Protein AF-A0A9E3DHM3-F1 (afdb_monomer_lite)

Radius of gyration: 28.27 Å; chains: 1; bounding box: 70×47×103 Å

pLDDT: mean 80.14, std 16.1, range [41.09, 96.56]

Foldseek 3Di:
DDDDDDDDPPPPPDPPPDDDPPPPDPPPPPVNVVVVVVVPPDPPPQPPVLQVPLVVLLVVLLVLQLLLLLLCCVPDQNLLSVVVSVVSSCVLVVLLLVLCVVVVVVVVSVCSVVVVVCCCVVPVVVVVQVVVQVVCVVVVHDGDDDDDDDPLCVLVVVLVVVVVVLVVVCVVVVDDDPVSVVVSVVSVVVSSVVSSPDDHDDDPPLVNDDPSSNVLNPDDPVSNVVSSVCSNVVSVVSSNVSSNSNVD

Sequence (248 aa):
MLRLRSRSARALFAQRKTRAPGVTSPALSPPLFAFALLAALEVSQVSPATALWTTPAILFSAMLIAWAAESAQFFIAQGFALAILAWLQTLPEFAVEAVLAWKQQVPLLLAGLTGALRLLTGLGWPMIYFTAAFFHRRQGRGPLRRIELEREQCVEVVGLLVPLIYIAVIWLKRSLTVFDAGVLVLIYVAYLIVLSKMPPQHEEGIEDLERIPKAIVSSGPAVRNFLIVALFLGGGALIYFTADPFLG

Structure (mmCIF, N/CA/C/O backbone):
data_AF-A0A9E3DHM3-F1
#
_entry.id   AF-A0A9E3DHM3-F1
#
loop_
_atom_site.group_PDB
_atom_site.id
_atom_site.type_symbol
_atom_site.label_atom_id
_atom_site.label_alt_id
_atom_site.label_comp_id
_atom_site.label_asym_id
_atom_site.label_entity_id
_atom_site.label_seq_id
_atom_site.pdbx_PDB_ins_code
_atom_site.Cartn_x
_atom_site.Cartn_y
_atom_site.Cartn_z
_atom_site.occupancy
_atom_site.B_iso_or_equiv
_atom_site.auth_seq_id
_atom_site.auth_comp_id
_atom_site.auth_asym_id
_atom_site.auth_atom_id
_atom_site.pdbx_PDB_model_num
ATOM 1 N N . MET A 1 1 ? 35.414 -17.029 83.328 1.00 41.09 1 MET A N 1
ATOM 2 C CA . MET A 1 1 ? 36.871 -16.842 83.497 1.00 41.09 1 MET A CA 1
ATOM 3 C C . MET A 1 1 ? 37.462 -16.355 82.184 1.00 41.09 1 MET A C 1
ATOM 5 O O . MET A 1 1 ? 37.296 -17.020 81.171 1.00 41.09 1 MET A O 1
ATOM 9 N N . LEU A 1 2 ? 38.076 -15.170 82.207 1.00 43.94 2 LEU A N 1
ATOM 10 C CA . LEU A 1 2 ? 38.805 -14.565 81.093 1.00 43.94 2 LEU A CA 1
ATOM 11 C C . LEU A 1 2 ? 40.012 -15.422 80.680 1.00 43.94 2 LEU A C 1
ATOM 13 O O . LEU A 1 2 ? 40.753 -15.873 81.551 1.00 43.94 2 LEU A O 1
ATOM 17 N N . ARG A 1 3 ? 40.322 -15.466 79.378 1.00 43.06 3 ARG A N 1
ATOM 18 C CA . ARG A 1 3 ? 41.710 -15.338 78.910 1.00 43.06 3 ARG A CA 1
ATOM 19 C C . ARG A 1 3 ? 41.772 -14.667 77.541 1.00 43.06 3 ARG A C 1
ATOM 21 O O . ARG A 1 3 ? 41.039 -14.989 76.615 1.00 43.06 3 ARG A O 1
ATOM 28 N N . LEU A 1 4 ? 42.637 -13.665 77.509 1.00 47.69 4 LEU A N 1
ATOM 29 C CA . LEU A 1 4 ? 42.880 -12.684 76.469 1.00 47.69 4 LEU A CA 1
ATOM 30 C C . LEU A 1 4 ? 43.816 -13.206 75.369 1.00 47.69 4 LEU A C 1
ATOM 32 O O . LEU A 1 4 ? 44.718 -13.997 75.623 1.00 47.69 4 LEU A O 1
ATOM 36 N N . ARG A 1 5 ? 43.694 -12.507 74.236 1.00 45.41 5 ARG A N 1
ATOM 37 C CA . ARG A 1 5 ? 44.770 -11.962 73.391 1.00 45.41 5 ARG A CA 1
ATOM 38 C C . ARG A 1 5 ? 45.409 -12.823 72.295 1.00 45.41 5 ARG A C 1
ATOM 40 O O . ARG A 1 5 ? 46.230 -13.701 72.513 1.00 45.41 5 ARG A O 1
ATOM 47 N N . SER A 1 6 ? 45.189 -12.272 71.101 1.00 53.09 6 SER A N 1
ATOM 48 C CA . SER A 1 6 ? 46.197 -11.914 70.103 1.00 53.09 6 SER A CA 1
ATOM 49 C C . SER A 1 6 ? 46.927 -13.056 69.421 1.00 53.09 6 SER A C 1
ATOM 51 O O . SER A 1 6 ? 47.950 -13.533 69.902 1.00 53.09 6 SER A O 1
ATOM 53 N N . ARG A 1 7 ? 46.518 -13.312 68.179 1.00 47.91 7 ARG A N 1
ATOM 54 C CA . ARG A 1 7 ? 47.453 -13.379 67.057 1.00 47.91 7 ARG A CA 1
ATOM 55 C C . ARG A 1 7 ? 46.707 -13.122 65.751 1.00 47.91 7 ARG A C 1
ATOM 57 O O . ARG A 1 7 ? 45.651 -13.681 65.497 1.00 47.91 7 ARG A O 1
ATOM 64 N N . SER A 1 8 ? 47.323 -12.270 64.939 1.00 47.59 8 SER A N 1
ATOM 65 C CA . SER A 1 8 ? 47.164 -12.229 63.485 1.00 47.59 8 SER A CA 1
ATOM 66 C C . SER A 1 8 ? 45.993 -11.444 62.891 1.00 47.59 8 SER A C 1
ATOM 68 O O . SER A 1 8 ? 45.359 -11.872 61.934 1.00 47.59 8 SER A O 1
ATOM 70 N N . ALA A 1 9 ? 45.898 -10.172 63.281 1.00 47.94 9 ALA A N 1
ATOM 71 C CA . ALA A 1 9 ? 45.378 -9.079 62.444 1.00 47.94 9 ALA A CA 1
ATOM 72 C C . ALA A 1 9 ? 46.249 -8.785 61.185 1.00 47.94 9 ALA A C 1
ATOM 74 O O . ALA A 1 9 ? 46.333 -7.651 60.729 1.00 47.94 9 ALA A O 1
ATOM 75 N N . ARG A 1 10 ? 46.938 -9.791 60.622 1.00 50.25 10 ARG A N 1
ATOM 76 C CA . ARG A 1 10 ? 47.839 -9.661 59.455 1.00 50.25 10 ARG A CA 1
ATOM 77 C C . ARG A 1 10 ? 47.451 -10.530 58.253 1.00 50.25 10 ARG A C 1
ATOM 79 O O . ARG A 1 10 ? 48.093 -10.428 57.219 1.00 50.25 10 ARG A O 1
ATOM 86 N N . ALA A 1 11 ? 46.384 -11.327 58.343 1.00 45.44 11 ALA A N 1
ATOM 87 C CA . ALA A 1 11 ? 45.893 -12.128 57.212 1.00 45.44 11 ALA A CA 1
ATOM 88 C C . ALA A 1 11 ? 44.789 -11.432 56.385 1.00 45.44 11 ALA A C 1
ATOM 90 O O . ALA A 1 11 ? 44.411 -11.919 55.327 1.00 45.44 11 ALA A O 1
ATOM 91 N N . LEU A 1 12 ? 44.293 -10.274 56.834 1.00 48.28 12 LEU A N 1
ATOM 92 C CA . LEU A 1 12 ? 43.172 -9.552 56.211 1.00 48.28 12 LEU A CA 1
ATOM 93 C C . LEU A 1 12 ? 43.578 -8.560 55.101 1.00 48.28 12 LEU A C 1
ATOM 95 O O . LEU A 1 12 ? 42.708 -7.914 54.529 1.00 48.28 12 LEU A O 1
ATOM 99 N N . PHE A 1 13 ? 44.868 -8.444 54.762 1.00 48.47 13 PHE A N 1
ATOM 100 C CA . PHE A 1 13 ? 45.370 -7.378 53.875 1.00 48.47 13 PHE A CA 1
ATOM 101 C C . PHE A 1 13 ? 46.146 -7.835 52.626 1.00 48.47 13 PHE A C 1
ATOM 103 O O . PHE A 1 13 ? 46.724 -6.997 51.942 1.00 48.47 13 PHE A O 1
ATOM 110 N N . ALA A 1 14 ? 46.146 -9.127 52.276 1.00 50.09 14 ALA A N 1
ATOM 111 C CA . ALA A 1 14 ? 47.004 -9.643 51.196 1.00 50.09 14 ALA A CA 1
ATOM 112 C C . ALA A 1 14 ? 46.286 -10.161 49.931 1.00 50.09 14 ALA A C 1
ATOM 114 O O . ALA A 1 14 ? 46.950 -10.698 49.051 1.00 50.09 14 ALA A O 1
ATOM 115 N N . GLN A 1 15 ? 44.963 -10.004 49.780 1.00 49.34 15 GLN A N 1
ATOM 116 C CA . GLN A 1 15 ? 44.266 -10.500 48.574 1.00 49.34 15 GLN A CA 1
ATOM 117 C C . GLN A 1 15 ? 43.183 -9.583 47.991 1.00 49.34 15 GLN A C 1
ATOM 119 O O . GLN A 1 15 ? 42.263 -10.035 47.316 1.00 49.34 15 GLN A O 1
ATOM 124 N N . ARG A 1 16 ? 43.321 -8.261 48.129 1.00 44.53 16 ARG A N 1
ATOM 125 C CA . ARG A 1 16 ? 42.545 -7.325 47.299 1.00 44.53 16 ARG A CA 1
ATOM 126 C C . ARG A 1 16 ? 43.330 -6.990 46.028 1.00 44.53 16 ARG A C 1
ATOM 128 O O . ARG A 1 16 ? 43.817 -5.881 45.853 1.00 44.53 16 ARG A O 1
ATOM 135 N N . LYS A 1 17 ? 43.495 -7.988 45.152 1.00 46.31 17 LYS A N 1
ATOM 136 C CA . LYS A 1 17 ? 44.011 -7.776 43.794 1.00 46.31 17 LYS A CA 1
ATOM 137 C C . LYS A 1 17 ? 42.929 -7.024 43.016 1.00 46.31 17 LYS A C 1
ATOM 139 O O . LYS A 1 17 ? 41.852 -7.553 42.752 1.00 46.31 17 LYS A O 1
ATOM 144 N N . THR A 1 18 ? 43.202 -5.760 42.740 1.00 44.69 18 THR A N 1
ATOM 145 C CA . THR A 1 18 ? 42.387 -4.825 41.966 1.00 44.69 18 THR A CA 1
ATOM 146 C C . THR A 1 18 ? 42.085 -5.395 40.577 1.00 44.69 18 THR A C 1
ATOM 148 O O . THR A 1 18 ? 42.935 -5.406 39.690 1.00 44.69 18 THR A O 1
ATOM 151 N N . ARG A 1 19 ? 40.860 -5.893 40.368 1.00 44.03 19 ARG A N 1
ATOM 152 C CA . ARG A 1 19 ? 40.305 -6.093 39.022 1.00 44.03 19 ARG A CA 1
ATOM 153 C C . ARG A 1 19 ? 39.843 -4.725 38.525 1.00 44.03 19 ARG A C 1
ATOM 155 O O . ARG A 1 19 ? 38.942 -4.137 39.116 1.00 44.03 19 ARG A O 1
ATOM 162 N N . ALA A 1 20 ? 40.495 -4.215 37.485 1.00 48.50 20 ALA A N 1
ATOM 163 C CA . ALA A 1 20 ? 40.050 -3.027 36.767 1.00 48.50 20 ALA A CA 1
ATOM 164 C C . ALA A 1 20 ? 38.604 -3.222 36.261 1.00 48.50 20 ALA A C 1
ATOM 166 O O . ALA A 1 20 ? 38.255 -4.347 35.882 1.00 48.50 20 ALA A O 1
ATOM 167 N N . PRO A 1 21 ? 37.759 -2.175 36.240 1.00 45.53 21 PRO A N 1
ATOM 168 C CA . PRO A 1 21 ? 36.474 -2.245 35.562 1.00 45.53 21 PRO A CA 1
ATOM 169 C C . PRO A 1 21 ? 36.746 -2.422 34.066 1.00 45.53 21 PRO A C 1
ATOM 171 O O . PRO A 1 21 ? 37.249 -1.519 33.399 1.00 45.53 21 PRO A O 1
ATOM 174 N N . GLY A 1 22 ? 36.480 -3.624 33.556 1.00 43.34 22 GLY A N 1
ATOM 175 C CA . GLY A 1 22 ? 36.503 -3.879 32.125 1.00 43.34 22 GLY A CA 1
ATOM 176 C C . GLY A 1 22 ? 35.471 -2.978 31.466 1.00 43.34 22 GLY A C 1
ATOM 177 O O . GLY A 1 22 ? 34.289 -3.051 31.795 1.00 43.34 22 GLY A O 1
ATOM 178 N N . VAL A 1 23 ? 35.931 -2.118 30.562 1.00 51.06 23 VAL A N 1
ATOM 179 C CA . VAL A 1 23 ? 35.077 -1.407 29.617 1.00 51.06 23 VAL A CA 1
ATOM 180 C C . VAL A 1 23 ? 34.355 -2.483 28.814 1.00 51.06 23 VAL A C 1
ATOM 182 O O . VAL A 1 23 ? 34.939 -3.122 27.942 1.00 51.06 23 VAL A O 1
ATOM 185 N N . THR A 1 24 ? 33.101 -2.755 29.163 1.00 48.31 24 THR A N 1
ATOM 186 C CA . THR A 1 24 ? 32.220 -3.557 28.326 1.00 48.31 24 THR A CA 1
ATOM 187 C C . THR A 1 24 ? 31.934 -2.718 27.093 1.00 48.31 24 THR A C 1
ATOM 189 O O . THR A 1 24 ? 31.077 -1.834 27.128 1.00 48.31 24 THR A O 1
ATOM 192 N N . SER A 1 25 ? 32.672 -2.960 26.009 1.00 53.38 25 SER A N 1
ATOM 193 C CA . SER A 1 25 ? 32.220 -2.571 24.676 1.00 53.38 25 SER A CA 1
ATOM 194 C C . SER A 1 25 ? 30.771 -3.048 24.538 1.00 53.38 25 SER A C 1
ATOM 196 O O . SER A 1 25 ? 30.501 -4.194 24.916 1.00 53.38 25 SER A O 1
ATOM 198 N N . PRO A 1 26 ? 29.824 -2.217 24.069 1.00 49.44 26 PRO A N 1
ATOM 199 C CA . PRO A 1 26 ? 28.464 -2.674 23.844 1.00 49.44 26 PRO A CA 1
ATOM 200 C C . PRO A 1 26 ? 28.532 -3.761 22.774 1.00 49.44 26 PRO A C 1
ATOM 202 O O . PRO A 1 26 ? 28.677 -3.478 21.587 1.00 49.44 26 PRO A O 1
ATOM 205 N N . ALA A 1 27 ? 28.509 -5.022 23.202 1.00 53.62 27 ALA A N 1
ATOM 206 C CA . ALA A 1 27 ? 28.359 -6.142 22.302 1.00 53.62 27 ALA A CA 1
ATOM 207 C C . ALA A 1 27 ? 26.960 -5.995 21.708 1.00 53.62 27 ALA A C 1
ATOM 209 O O . ALA A 1 27 ? 25.965 -6.291 22.374 1.00 53.62 27 ALA A O 1
ATOM 210 N N . LEU A 1 28 ? 26.885 -5.455 20.487 1.00 54.47 28 LEU A N 1
ATOM 211 C CA . LEU A 1 28 ? 25.673 -5.526 19.687 1.00 54.47 28 LEU A CA 1
ATOM 212 C C . LEU A 1 28 ? 25.227 -6.985 19.717 1.00 54.47 28 LEU A C 1
ATOM 214 O O . LEU A 1 28 ? 26.011 -7.888 19.418 1.00 54.47 28 LEU A O 1
ATOM 218 N N . SER A 1 29 ? 23.989 -7.218 20.137 1.00 60.56 29 SER A N 1
ATOM 219 C CA . SER A 1 29 ? 23.451 -8.565 20.167 1.00 60.56 29 SER A CA 1
ATOM 220 C C . SER A 1 29 ? 23.557 -9.176 18.756 1.00 60.56 29 SER A C 1
ATOM 222 O O . SER A 1 29 ? 23.339 -8.474 17.764 1.00 60.56 29 SER A O 1
ATOM 224 N N . PRO A 1 30 ? 23.888 -10.475 18.630 1.00 61.38 30 PRO A N 1
ATOM 225 C CA . PRO A 1 30 ? 24.022 -11.141 17.336 1.00 61.38 30 PRO A CA 1
ATOM 226 C C . PRO A 1 30 ? 22.843 -10.926 16.362 1.00 61.38 30 PRO A C 1
ATOM 228 O O . PRO A 1 30 ? 23.119 -10.792 15.171 1.00 61.38 30 PRO A O 1
ATOM 231 N N . PRO A 1 31 ? 21.560 -10.802 16.787 1.00 60.28 31 PRO A N 1
ATOM 232 C CA . PRO A 1 31 ? 20.481 -10.476 15.851 1.00 60.28 31 PRO A CA 1
ATOM 233 C C . PRO A 1 31 ? 20.560 -9.050 15.285 1.00 60.28 31 PRO A C 1
ATOM 235 O O . PRO A 1 31 ? 20.226 -8.855 14.121 1.00 60.28 31 PRO A O 1
ATOM 238 N N . LEU A 1 32 ? 21.031 -8.062 16.057 1.00 57.34 32 LEU A N 1
ATOM 239 C CA . LEU A 1 32 ? 21.209 -6.688 15.566 1.00 57.34 32 LEU A CA 1
ATOM 240 C C . LEU A 1 32 ? 22.363 -6.600 14.567 1.00 57.34 32 LEU A C 1
ATOM 242 O O . LEU A 1 32 ? 22.267 -5.879 13.579 1.00 57.34 32 LEU A O 1
ATOM 246 N N . PHE A 1 33 ? 23.429 -7.369 14.796 1.00 57.91 33 PHE A N 1
ATOM 247 C CA . PHE A 1 33 ? 24.541 -7.472 13.855 1.00 57.91 33 PHE A CA 1
ATOM 248 C C . PHE A 1 33 ? 24.131 -8.198 12.568 1.00 57.91 33 PHE A C 1
ATOM 250 O O . PHE A 1 33 ? 24.455 -7.729 11.486 1.00 57.91 33 PHE A O 1
ATOM 257 N N . ALA A 1 34 ? 23.367 -9.290 12.664 1.00 57.00 34 ALA A N 1
ATOM 258 C CA . ALA A 1 34 ? 22.847 -10.000 11.495 1.00 57.00 34 ALA A CA 1
ATOM 259 C C . ALA A 1 34 ? 21.882 -9.132 10.672 1.00 57.00 34 ALA A C 1
ATOM 261 O O . ALA A 1 34 ? 21.957 -9.138 9.448 1.00 57.00 34 ALA A O 1
ATOM 262 N N . PHE A 1 35 ? 21.027 -8.344 11.331 1.00 58.31 35 PHE A N 1
ATOM 263 C CA . PHE A 1 35 ? 20.141 -7.389 10.666 1.00 58.31 35 PHE A CA 1
ATOM 264 C C . PHE A 1 35 ? 20.922 -6.255 9.987 1.00 58.31 35 PHE A C 1
ATOM 266 O O . PHE A 1 35 ? 20.676 -5.962 8.823 1.00 58.31 35 PHE A O 1
ATOM 273 N N . ALA A 1 36 ? 21.907 -5.664 10.672 1.00 58.16 36 ALA A N 1
ATOM 274 C CA . ALA A 1 36 ? 22.766 -4.627 10.099 1.00 58.16 36 ALA A CA 1
ATOM 275 C C . ALA A 1 36 ? 23.629 -5.152 8.937 1.00 58.16 36 ALA A C 1
ATOM 277 O O . ALA A 1 36 ? 23.840 -4.441 7.959 1.00 58.16 36 ALA A O 1
ATOM 278 N N . LEU A 1 37 ? 24.094 -6.402 9.019 1.00 54.69 37 LEU A N 1
ATOM 279 C CA . LEU A 1 37 ? 24.877 -7.060 7.975 1.00 54.69 37 LEU A CA 1
ATOM 280 C C . LEU A 1 37 ? 24.014 -7.409 6.754 1.00 54.69 37 LEU A C 1
ATOM 282 O O . LEU A 1 37 ? 24.451 -7.192 5.630 1.00 54.69 37 LEU A O 1
ATOM 286 N N . LEU A 1 38 ? 22.782 -7.889 6.962 1.00 55.94 38 LEU A N 1
ATOM 287 C CA . LEU A 1 38 ? 21.813 -8.136 5.887 1.00 55.94 38 LEU A CA 1
ATOM 288 C C . LEU A 1 38 ? 21.365 -6.832 5.212 1.00 55.94 38 LEU A C 1
ATOM 290 O O . LEU A 1 38 ? 21.270 -6.790 3.991 1.00 55.94 38 LEU A O 1
ATOM 294 N N . ALA A 1 39 ? 21.157 -5.760 5.981 1.00 55.50 39 ALA A N 1
ATOM 295 C CA . ALA A 1 39 ? 20.811 -4.440 5.451 1.00 55.50 39 ALA A CA 1
ATOM 296 C C . ALA A 1 39 ? 21.957 -3.785 4.655 1.00 55.50 39 ALA A C 1
ATOM 298 O O . ALA A 1 39 ? 21.707 -2.954 3.787 1.00 55.50 39 ALA A O 1
ATOM 299 N N . ALA A 1 40 ? 23.211 -4.157 4.931 1.00 53.72 40 ALA A N 1
ATOM 300 C CA . ALA A 1 40 ? 24.385 -3.615 4.250 1.00 53.72 40 ALA A CA 1
ATOM 301 C C . ALA A 1 40 ? 24.719 -4.312 2.917 1.00 53.72 40 ALA A C 1
ATOM 303 O O . ALA A 1 40 ? 25.566 -3.812 2.178 1.00 53.72 40 ALA A O 1
ATOM 304 N N . LEU A 1 41 ? 24.106 -5.462 2.609 1.00 48.91 41 LEU A N 1
ATOM 305 C CA . LEU A 1 41 ? 24.568 -6.332 1.521 1.00 48.91 41 LEU A CA 1
ATOM 306 C C . LEU A 1 41 ? 23.989 -6.023 0.130 1.00 48.91 41 LEU A C 1
ATOM 308 O O . LEU A 1 41 ? 24.539 -6.519 -0.846 1.00 48.91 41 LEU A O 1
ATOM 312 N N . GLU A 1 42 ? 22.981 -5.159 -0.004 1.00 51.56 42 GLU A N 1
ATOM 313 C CA . GLU A 1 42 ? 22.435 -4.764 -1.316 1.00 51.56 42 GLU A CA 1
ATOM 314 C C . GLU A 1 42 ? 22.013 -3.284 -1.350 1.00 51.56 42 GLU A C 1
ATOM 316 O O . GLU A 1 42 ? 20.881 -2.941 -1.681 1.00 51.56 42 GLU A O 1
ATOM 321 N N . VAL A 1 43 ? 22.927 -2.359 -1.036 1.00 51.19 43 VAL A N 1
ATOM 322 C CA . VAL A 1 43 ? 22.735 -0.961 -1.457 1.00 51.19 43 VAL A CA 1
ATOM 323 C C . VAL A 1 43 ? 23.158 -0.870 -2.921 1.00 51.19 43 VAL A C 1
ATOM 325 O O . VAL A 1 43 ? 24.338 -0.727 -3.243 1.00 51.19 43 VAL A O 1
ATOM 328 N N . SER A 1 44 ? 22.185 -1.027 -3.822 1.00 52.62 44 SER A N 1
ATOM 329 C CA . SER A 1 44 ? 22.366 -0.684 -5.234 1.00 52.62 44 SER A CA 1
ATOM 330 C C . SER A 1 44 ? 22.742 0.801 -5.378 1.00 52.62 44 SER A C 1
ATOM 332 O O . SER A 1 44 ? 22.503 1.600 -4.473 1.00 52.62 44 SER A O 1
ATOM 334 N N . GLN A 1 45 ? 23.374 1.147 -6.499 1.00 59.94 45 GLN A N 1
ATOM 335 C CA . GLN A 1 45 ? 24.015 2.429 -6.825 1.00 59.94 45 GLN A CA 1
ATOM 336 C C . GLN A 1 45 ? 23.032 3.619 -6.923 1.00 59.94 45 GLN A C 1
ATOM 338 O O . GLN A 1 45 ? 22.945 4.257 -7.965 1.00 59.94 45 GLN A O 1
ATOM 343 N N . VAL A 1 46 ? 22.291 3.940 -5.862 1.00 60.81 46 VAL A N 1
ATOM 344 C CA . VAL A 1 46 ? 21.566 5.213 -5.764 1.00 60.81 46 VAL A CA 1
ATOM 345 C C . VAL A 1 46 ? 22.554 6.260 -5.272 1.00 60.81 46 VAL A C 1
ATOM 347 O O . VAL A 1 46 ? 23.237 6.060 -4.262 1.00 60.81 46 VAL A O 1
ATOM 350 N N . SER A 1 47 ? 22.655 7.385 -5.981 1.00 76.12 47 SER A N 1
ATOM 351 C CA . SER A 1 47 ? 23.487 8.502 -5.530 1.00 76.12 47 SER A CA 1
ATOM 352 C C . SER A 1 47 ? 23.077 8.893 -4.098 1.00 76.12 47 SER A C 1
ATOM 354 O O . SER A 1 47 ? 21.893 9.161 -3.869 1.00 76.12 47 SER A O 1
ATOM 356 N N . PRO A 1 48 ? 24.007 8.961 -3.119 1.00 76.31 48 PRO A N 1
ATOM 357 C CA . PRO A 1 48 ? 23.668 9.270 -1.726 1.00 76.31 48 PRO A CA 1
ATOM 358 C C . PRO A 1 48 ? 22.884 10.576 -1.575 1.00 76.31 48 PRO A C 1
ATOM 360 O O . PRO A 1 48 ? 22.025 10.696 -0.706 1.00 76.31 48 PRO A O 1
ATOM 363 N N . ALA A 1 49 ? 23.154 11.546 -2.455 1.00 82.56 49 ALA A N 1
ATOM 364 C CA . ALA A 1 49 ? 22.428 12.805 -2.502 1.00 82.56 49 ALA A CA 1
ATOM 365 C C . ALA A 1 49 ? 20.961 12.598 -2.889 1.00 82.56 49 ALA A C 1
ATOM 367 O O . ALA A 1 49 ? 20.091 13.189 -2.258 1.00 82.56 49 ALA A O 1
ATOM 368 N N . THR A 1 50 ? 20.681 11.745 -3.878 1.00 84.69 50 THR A N 1
ATOM 369 C CA . THR A 1 50 ? 19.319 11.466 -4.334 1.00 84.69 50 THR A CA 1
ATOM 370 C C . THR A 1 50 ? 18.512 10.769 -3.248 1.00 84.69 50 THR A C 1
ATOM 372 O O . THR A 1 50 ? 17.451 11.259 -2.872 1.00 84.69 50 THR A O 1
ATOM 375 N N . ALA A 1 51 ? 19.065 9.710 -2.651 1.00 83.94 51 ALA A N 1
ATOM 376 C CA . ALA A 1 51 ? 18.410 8.957 -1.582 1.00 83.94 51 ALA A CA 1
ATOM 377 C C . ALA A 1 51 ? 18.029 9.830 -0.370 1.00 83.94 51 ALA A C 1
ATOM 379 O O . ALA A 1 51 ? 16.980 9.617 0.242 1.00 83.94 51 ALA A O 1
ATOM 380 N N . LEU A 1 52 ? 18.857 10.828 -0.035 1.00 87.62 52 LEU A N 1
ATOM 381 C CA . LEU A 1 52 ? 18.635 11.717 1.108 1.00 87.62 52 LEU A CA 1
ATOM 382 C C . LEU A 1 52 ? 17.382 12.588 0.979 1.00 87.62 52 LEU A C 1
ATOM 384 O O . LEU A 1 52 ? 16.781 12.901 2.004 1.00 87.62 52 LEU A O 1
ATOM 388 N N . TRP A 1 53 ? 16.987 12.988 -0.233 1.00 87.62 53 TRP A N 1
ATOM 389 C CA . TRP A 1 53 ? 15.796 13.824 -0.426 1.00 87.62 53 TRP A CA 1
ATOM 390 C C . TRP A 1 53 ? 14.589 13.031 -0.929 1.00 87.62 53 TRP A C 1
ATOM 392 O O . TRP A 1 53 ? 13.467 13.330 -0.524 1.00 87.62 53 TRP A O 1
ATOM 402 N N . THR A 1 54 ? 14.790 12.001 -1.755 1.00 89.25 54 THR A N 1
ATOM 403 C CA . THR A 1 54 ? 13.686 11.205 -2.316 1.00 89.25 54 THR A CA 1
ATOM 404 C C . THR A 1 54 ? 13.021 10.331 -1.263 1.00 89.25 54 THR A C 1
ATOM 406 O O . THR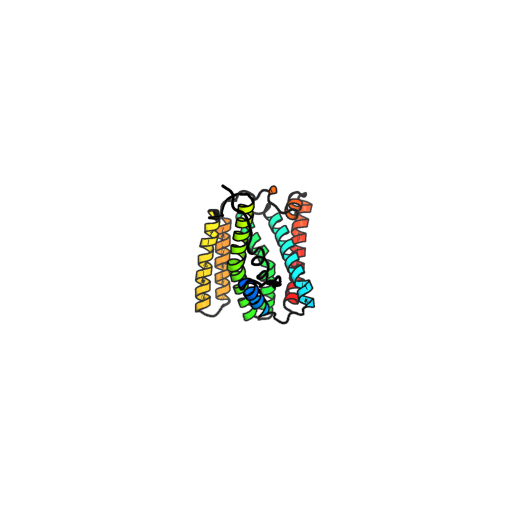 A 1 54 ? 11.797 10.300 -1.192 1.00 89.25 54 THR A O 1
ATOM 409 N N . THR A 1 55 ? 13.796 9.684 -0.387 1.00 89.00 55 THR A N 1
ATOM 410 C CA . THR A 1 55 ? 13.258 8.811 0.671 1.00 89.00 55 THR A CA 1
ATOM 411 C C . THR A 1 55 ? 12.295 9.548 1.612 1.00 89.00 55 THR A C 1
ATOM 413 O O . THR A 1 55 ? 11.149 9.111 1.748 1.00 89.00 55 THR A O 1
ATOM 416 N N . PRO A 1 56 ? 12.679 10.676 2.250 1.00 92.00 56 PRO A N 1
ATOM 417 C CA . PRO A 1 56 ? 11.742 11.413 3.092 1.00 92.00 56 PRO A CA 1
ATOM 418 C C . PRO A 1 56 ? 10.595 12.035 2.289 1.00 92.00 56 PRO A C 1
ATOM 420 O O . PRO A 1 56 ? 9.503 12.164 2.831 1.00 92.00 56 PRO A O 1
ATOM 423 N N . ALA A 1 57 ? 10.796 12.391 1.015 1.00 92.62 57 ALA A N 1
ATOM 424 C CA . ALA A 1 57 ? 9.724 12.919 0.174 1.00 92.62 57 ALA A CA 1
ATOM 425 C C . ALA A 1 57 ? 8.660 11.857 -0.154 1.00 92.62 57 ALA A C 1
ATOM 427 O O . ALA A 1 57 ? 7.468 12.147 -0.059 1.00 92.62 57 ALA A O 1
ATOM 428 N N . ILE A 1 58 ? 9.066 10.620 -0.459 1.00 91.31 58 ILE A N 1
ATOM 429 C CA . ILE A 1 58 ? 8.148 9.489 -0.654 1.00 91.31 58 ILE A CA 1
ATOM 430 C C . ILE A 1 58 ? 7.418 9.169 0.651 1.00 91.31 58 ILE A C 1
ATOM 432 O O . ILE A 1 58 ? 6.197 9.021 0.645 1.00 91.31 58 ILE A O 1
ATOM 436 N N . LEU A 1 59 ? 8.132 9.131 1.782 1.00 92.31 59 LEU A N 1
ATOM 437 C CA . LEU A 1 59 ? 7.519 8.889 3.091 1.00 92.31 59 LEU A CA 1
ATOM 438 C C . LEU A 1 59 ? 6.502 9.980 3.454 1.00 92.31 59 LEU A C 1
ATOM 440 O O . LEU A 1 59 ? 5.406 9.684 3.926 1.00 92.31 59 LEU A O 1
ATOM 444 N N . PHE A 1 60 ? 6.850 11.244 3.212 1.00 94.06 60 PHE A N 1
ATOM 445 C CA . PHE A 1 60 ? 5.949 12.364 3.449 1.00 94.06 60 PHE A CA 1
ATOM 446 C C . PHE A 1 60 ? 4.735 12.305 2.524 1.00 94.06 60 PHE A C 1
ATOM 448 O O . PHE A 1 60 ? 3.615 12.513 2.978 1.00 94.06 60 PHE A O 1
ATOM 455 N N . SER A 1 61 ? 4.925 11.952 1.253 1.00 93.75 61 SER A N 1
ATOM 456 C CA . SER A 1 61 ? 3.814 11.744 0.330 1.00 93.75 61 SER A CA 1
ATOM 457 C C . SER A 1 61 ? 2.860 10.642 0.802 1.00 93.75 61 SER A C 1
ATOM 459 O O . SER A 1 61 ? 1.649 10.865 0.856 1.00 93.75 61 SER A O 1
ATOM 461 N N . ALA A 1 62 ? 3.401 9.488 1.204 1.00 92.62 62 ALA A N 1
ATOM 462 C CA . ALA A 1 62 ? 2.620 8.385 1.752 1.00 92.62 62 ALA A CA 1
ATOM 463 C C . ALA A 1 62 ? 1.781 8.843 2.955 1.00 92.62 62 ALA A C 1
ATOM 465 O O . ALA A 1 62 ? 0.603 8.510 3.048 1.00 92.62 62 ALA A O 1
ATOM 466 N N . MET A 1 63 ? 2.362 9.677 3.824 1.00 93.69 63 MET A N 1
ATOM 467 C CA . MET A 1 63 ? 1.669 10.267 4.968 1.00 93.69 63 MET A CA 1
ATOM 468 C C . MET A 1 63 ? 0.535 11.222 4.552 1.00 93.69 63 MET A C 1
ATOM 470 O O . MET A 1 63 ? -0.562 11.142 5.098 1.00 93.69 63 MET A O 1
ATOM 474 N N . LEU A 1 64 ? 0.755 12.094 3.557 1.00 94.25 64 LEU A N 1
ATOM 475 C CA . LEU A 1 64 ? -0.297 12.981 3.036 1.00 94.25 64 LEU A CA 1
ATOM 476 C C . LEU A 1 64 ? -1.479 12.182 2.472 1.00 94.25 64 LEU A C 1
ATOM 478 O O . LEU A 1 64 ? -2.633 12.516 2.742 1.00 94.25 64 LEU A O 1
ATOM 482 N N . ILE A 1 65 ? -1.190 11.120 1.714 1.00 93.38 65 ILE A N 1
ATOM 483 C CA . ILE A 1 65 ? -2.203 10.213 1.160 1.00 93.38 65 ILE A CA 1
ATOM 484 C C . ILE A 1 65 ? -2.931 9.471 2.284 1.00 93.38 65 ILE A C 1
ATOM 486 O O . ILE A 1 65 ? -4.155 9.372 2.232 1.00 93.38 65 ILE A O 1
ATOM 490 N N . ALA A 1 66 ? -2.214 9.001 3.311 1.00 91.31 66 ALA A N 1
ATOM 491 C CA . ALA A 1 66 ? -2.808 8.338 4.468 1.00 91.31 66 ALA A CA 1
ATOM 492 C C . ALA A 1 66 ? -3.797 9.259 5.197 1.00 91.31 66 ALA A C 1
ATOM 494 O O . ALA A 1 66 ? -4.954 8.882 5.361 1.00 91.31 66 ALA A O 1
ATOM 495 N N . TRP A 1 67 ? -3.406 10.499 5.523 1.00 93.25 67 TRP A N 1
ATOM 496 C CA . TRP A 1 67 ? -4.312 11.462 6.161 1.00 93.25 67 TRP A CA 1
ATOM 497 C C . TRP A 1 67 ? -5.516 11.820 5.286 1.00 93.25 67 TRP A C 1
ATOM 499 O O . TRP A 1 67 ? -6.624 11.994 5.800 1.00 93.25 67 TRP A O 1
ATOM 509 N N . ALA A 1 68 ? -5.325 11.934 3.967 1.00 91.31 68 ALA A N 1
ATOM 510 C CA . ALA A 1 68 ? -6.420 12.176 3.031 1.00 91.31 68 ALA A CA 1
ATOM 511 C C . ALA A 1 68 ? -7.418 11.012 3.025 1.00 91.31 68 ALA A C 1
ATOM 513 O O . ALA A 1 68 ? -8.627 11.235 3.093 1.00 91.31 68 ALA A O 1
ATOM 514 N N . ALA A 1 69 ? -6.913 9.779 2.979 1.00 89.56 69 ALA A N 1
ATOM 515 C CA . ALA A 1 69 ? -7.715 8.567 2.924 1.00 89.56 69 ALA A CA 1
ATOM 516 C C . ALA A 1 69 ? -8.454 8.310 4.251 1.00 89.56 69 ALA A C 1
ATOM 518 O O . ALA A 1 69 ? -9.659 8.062 4.237 1.00 89.56 69 ALA A O 1
ATOM 519 N N . GLU A 1 70 ? -7.778 8.490 5.387 1.00 88.94 70 GLU A N 1
ATOM 520 C CA . GLU A 1 70 ? -8.353 8.396 6.737 1.00 88.94 70 GLU A CA 1
ATOM 521 C C . GLU A 1 70 ? -9.411 9.483 6.991 1.00 88.94 70 GLU A C 1
ATOM 523 O O . GLU A 1 70 ? -10.389 9.260 7.695 1.00 88.94 70 GLU A O 1
ATOM 528 N N . SER A 1 71 ? -9.276 10.659 6.371 1.00 89.50 71 SER A N 1
ATOM 529 C CA . SER A 1 71 ? -10.321 11.692 6.416 1.00 89.50 71 SER A CA 1
ATOM 530 C C . SER A 1 71 ? -11.494 11.376 5.483 1.00 89.50 71 SER A C 1
ATOM 532 O O . SER A 1 71 ? -12.641 11.693 5.792 1.00 89.50 71 SER A O 1
ATOM 534 N N . ALA A 1 72 ? -11.221 10.785 4.316 1.00 87.44 72 ALA A N 1
ATOM 535 C CA . ALA A 1 72 ? -12.223 10.485 3.296 1.00 87.44 72 ALA A CA 1
ATOM 536 C C . ALA A 1 72 ? -13.116 9.290 3.659 1.00 87.44 72 ALA A C 1
ATOM 538 O O . ALA A 1 72 ? -14.265 9.248 3.213 1.00 87.44 72 ALA A O 1
ATOM 539 N N . GLN A 1 73 ? -12.623 8.349 4.473 1.00 85.62 73 GLN A N 1
ATOM 540 C CA . GLN A 1 73 ? -13.351 7.125 4.824 1.00 85.62 73 GLN A CA 1
ATOM 541 C C . GLN A 1 73 ? -14.729 7.389 5.457 1.00 85.62 73 GLN A C 1
ATOM 543 O O . GLN A 1 73 ? -15.669 6.651 5.181 1.00 85.62 73 GLN A O 1
ATOM 548 N N . PHE A 1 74 ? -14.886 8.490 6.206 1.00 80.94 74 PHE A N 1
ATOM 549 C CA . PHE A 1 74 ? -16.150 8.899 6.841 1.00 80.94 74 PHE A CA 1
ATOM 550 C C . PHE A 1 74 ? -17.246 9.329 5.857 1.00 80.94 74 PHE A C 1
ATOM 552 O O . PHE A 1 74 ? -18.391 9.536 6.249 1.00 80.94 74 PHE A O 1
ATOM 559 N N . PHE A 1 75 ? -16.909 9.516 4.579 1.00 80.38 75 PHE A N 1
ATOM 560 C CA . PHE A 1 75 ? -17.823 10.057 3.568 1.00 80.38 75 PHE A CA 1
ATOM 561 C C . PHE A 1 75 ? -18.091 9.080 2.415 1.00 80.38 75 PHE A C 1
ATOM 563 O O . PHE A 1 75 ? -18.720 9.456 1.426 1.00 80.38 75 PHE A O 1
ATOM 570 N N . ILE A 1 76 ? -17.614 7.837 2.524 1.00 75.69 76 ILE A N 1
ATOM 571 C CA . ILE A 1 76 ? -17.718 6.787 1.504 1.00 75.69 76 ILE A CA 1
ATOM 572 C C . ILE A 1 76 ? -18.366 5.539 2.133 1.00 75.69 76 ILE A C 1
ATOM 574 O O . ILE A 1 76 ? -18.348 5.363 3.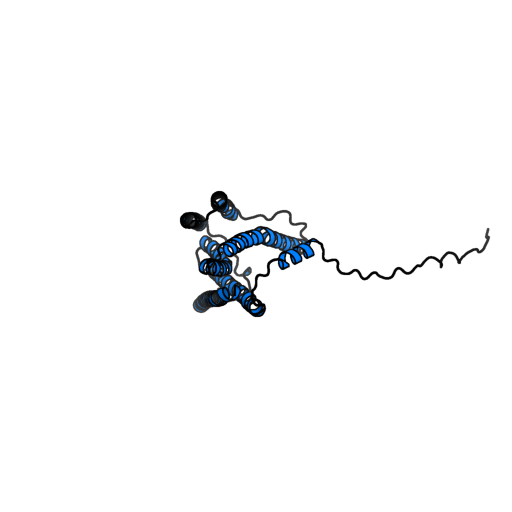346 1.00 75.69 76 ILE A O 1
ATOM 578 N N . ALA A 1 77 ? -18.965 4.659 1.319 1.00 71.50 77 ALA A N 1
ATOM 579 C CA . ALA A 1 77 ? -19.506 3.383 1.794 1.00 71.50 77 ALA A CA 1
ATOM 580 C C . ALA A 1 77 ? -18.431 2.560 2.538 1.00 71.50 77 ALA A C 1
ATOM 582 O O . ALA A 1 77 ? -17.364 2.282 1.997 1.00 71.50 77 ALA A O 1
ATOM 583 N N . GLN A 1 78 ? -18.731 2.146 3.766 1.00 64.50 78 GLN A N 1
ATOM 584 C CA . GLN A 1 78 ? -17.728 1.727 4.751 1.00 64.50 78 GLN A CA 1
ATOM 585 C C . GLN A 1 78 ? -16.881 0.508 4.361 1.00 64.50 78 GLN A C 1
ATOM 587 O O . GLN A 1 78 ? -15.658 0.559 4.449 1.00 64.50 78 GLN A O 1
ATOM 592 N N . GLY A 1 79 ? -17.497 -0.564 3.848 1.00 63.50 79 GLY A N 1
ATOM 593 C CA . GLY A 1 79 ? -16.748 -1.744 3.384 1.00 63.50 79 GLY A CA 1
ATOM 594 C C . GLY A 1 79 ? -15.845 -1.453 2.175 1.00 63.50 79 GLY A C 1
ATOM 595 O O . GLY A 1 79 ? -14.800 -2.072 2.002 1.00 63.50 79 GLY A O 1
ATOM 596 N N . PHE A 1 80 ? -16.208 -0.468 1.353 1.00 67.50 80 PHE A N 1
ATOM 597 C CA . PHE A 1 80 ? -15.392 -0.005 0.229 1.00 67.50 80 PHE A CA 1
ATOM 598 C C . PHE A 1 80 ? -14.270 0.937 0.690 1.00 67.50 80 PHE A C 1
ATOM 600 O O . PHE A 1 80 ? -13.179 0.910 0.121 1.00 67.50 80 PHE A O 1
ATOM 607 N N . ALA A 1 81 ? -14.518 1.722 1.743 1.00 72.88 81 ALA A N 1
ATOM 608 C CA . ALA A 1 81 ? -13.559 2.665 2.300 1.00 72.88 81 ALA A CA 1
ATOM 609 C C . ALA A 1 81 ? -12.298 1.963 2.815 1.00 72.88 81 ALA A C 1
ATOM 611 O O . ALA A 1 81 ? -11.213 2.350 2.401 1.00 72.88 81 ALA A O 1
ATOM 612 N N . LEU A 1 82 ? -12.418 0.893 3.612 1.00 72.44 82 LEU A N 1
ATOM 613 C CA . LEU A 1 82 ? -11.251 0.151 4.117 1.00 72.44 82 LEU A CA 1
ATOM 614 C C . LEU A 1 82 ? -10.422 -0.500 3.006 1.00 72.44 82 LEU A C 1
ATOM 616 O O . LEU A 1 82 ? -9.193 -0.453 3.029 1.00 72.44 82 LEU A O 1
ATOM 620 N N . ALA A 1 83 ? -11.088 -1.077 2.003 1.00 74.00 83 ALA A N 1
ATOM 621 C CA . ALA A 1 83 ? -10.416 -1.709 0.871 1.00 74.00 83 ALA A CA 1
ATOM 622 C C . ALA A 1 83 ? -9.573 -0.699 0.083 1.00 74.00 83 ALA A C 1
ATOM 624 O O . ALA A 1 83 ? -8.419 -0.957 -0.263 1.00 74.00 83 ALA A O 1
ATOM 625 N N . ILE A 1 84 ? -10.168 0.466 -0.185 1.00 76.44 84 ILE A N 1
ATOM 626 C CA . ILE A 1 84 ? -9.500 1.571 -0.862 1.00 76.44 84 ILE A CA 1
ATOM 627 C C . ILE A 1 84 ? -8.425 2.178 0.021 1.00 76.44 84 ILE A C 1
ATOM 629 O O . ILE A 1 84 ? -7.358 2.475 -0.493 1.00 76.44 84 ILE A O 1
ATOM 633 N N . LEU A 1 85 ? -8.666 2.342 1.320 1.00 82.94 85 LEU A N 1
ATOM 634 C CA . LEU A 1 85 ? -7.690 2.856 2.276 1.00 82.94 85 LEU A CA 1
ATOM 635 C C . LEU A 1 85 ? -6.413 2.008 2.230 1.00 82.94 85 LEU A C 1
ATOM 637 O O . LEU A 1 85 ? -5.330 2.548 2.013 1.00 82.94 85 LEU A O 1
ATOM 641 N N . ALA A 1 86 ? -6.551 0.683 2.333 1.00 83.00 86 ALA A N 1
ATOM 642 C CA . ALA A 1 86 ? -5.430 -0.249 2.254 1.00 83.00 86 ALA A CA 1
ATOM 643 C C . ALA A 1 86 ? -4.708 -0.167 0.899 1.00 83.00 86 ALA A C 1
ATOM 645 O O . ALA A 1 86 ? -3.480 -0.104 0.846 1.00 83.00 86 ALA A O 1
ATOM 646 N N . TRP A 1 87 ? -5.457 -0.109 -0.206 1.00 84.50 87 TRP A N 1
ATOM 647 C CA . TRP A 1 87 ? -4.871 0.024 -1.541 1.00 84.50 87 TRP A CA 1
ATOM 648 C C . TRP A 1 87 ? -4.141 1.367 -1.734 1.00 84.50 87 TRP A C 1
ATOM 650 O O . TRP A 1 87 ? -3.027 1.405 -2.259 1.00 84.50 87 TRP A O 1
ATOM 660 N N . LEU A 1 88 ? -4.726 2.467 -1.252 1.00 86.38 88 LEU A N 1
ATOM 661 C CA . LEU A 1 88 ? -4.151 3.811 -1.306 1.00 86.38 88 LEU A CA 1
ATOM 662 C C . LEU A 1 88 ? -2.854 3.908 -0.497 1.00 86.38 88 LEU A C 1
ATOM 664 O O . LEU A 1 88 ? -1.904 4.548 -0.939 1.00 86.38 88 LEU A O 1
ATOM 668 N N . GLN A 1 89 ? -2.783 3.244 0.657 1.00 87.50 89 GLN A N 1
ATOM 669 C CA . GLN A 1 89 ? -1.571 3.190 1.481 1.00 87.50 89 GLN A CA 1
ATOM 670 C C . GLN A 1 89 ? -0.409 2.482 0.772 1.00 87.50 89 GLN A C 1
ATOM 672 O O . GLN A 1 89 ? 0.750 2.810 1.014 1.00 87.50 89 GLN A O 1
ATOM 677 N N . THR A 1 90 ? -0.705 1.558 -0.144 1.00 89.50 90 THR A N 1
ATOM 678 C CA . THR A 1 90 ? 0.305 0.879 -0.972 1.00 89.50 90 THR A CA 1
ATOM 679 C C . THR A 1 90 ? 0.669 1.631 -2.258 1.00 89.50 90 THR A C 1
ATOM 681 O O . THR A 1 90 ? 1.543 1.184 -2.996 1.00 89.50 90 THR A O 1
ATOM 684 N N . LEU A 1 91 ? 0.069 2.799 -2.531 1.00 89.25 91 LEU A N 1
ATOM 685 C CA . LEU A 1 91 ? 0.370 3.588 -3.736 1.00 89.25 91 LEU A CA 1
ATOM 686 C C . LEU A 1 91 ? 1.849 3.936 -3.941 1.00 89.25 91 LEU A C 1
ATOM 688 O O . LEU A 1 91 ? 2.300 3.832 -5.083 1.00 89.25 91 LEU A O 1
ATOM 692 N N . PRO A 1 92 ? 2.610 4.370 -2.914 1.00 87.69 92 PRO A N 1
ATOM 693 C CA . PRO A 1 92 ? 4.020 4.690 -3.108 1.00 87.69 92 PRO A CA 1
ATOM 694 C C . PRO A 1 92 ? 4.809 3.490 -3.642 1.00 87.69 92 PRO A C 1
ATOM 696 O O . PRO A 1 92 ? 5.637 3.654 -4.534 1.00 87.69 92 PRO A O 1
ATOM 699 N N . GLU A 1 93 ? 4.497 2.286 -3.154 1.00 89.81 93 GLU A N 1
ATOM 700 C CA . GLU A 1 93 ? 5.113 1.038 -3.613 1.00 89.81 93 GLU A CA 1
ATOM 701 C C . GLU A 1 93 ? 4.767 0.776 -5.083 1.00 89.81 93 GLU A C 1
ATOM 703 O O . GLU A 1 93 ? 5.661 0.618 -5.913 1.00 89.81 93 GLU A O 1
ATOM 708 N N . PHE A 1 94 ? 3.479 0.847 -5.442 1.00 91.12 94 PHE A N 1
ATOM 709 C CA . PHE A 1 94 ? 3.040 0.652 -6.827 1.00 91.12 94 PHE A CA 1
ATOM 710 C C . PHE A 1 94 ? 3.654 1.663 -7.798 1.00 91.12 94 PHE A C 1
ATOM 712 O O . PHE A 1 94 ? 3.906 1.327 -8.953 1.00 91.12 94 PHE A O 1
ATOM 719 N N . ALA A 1 95 ? 3.908 2.896 -7.357 1.00 91.81 95 ALA A N 1
ATOM 720 C CA . ALA A 1 95 ? 4.563 3.899 -8.187 1.00 91.81 95 ALA A CA 1
ATOM 721 C C . ALA A 1 95 ? 6.022 3.524 -8.488 1.00 91.81 95 ALA A C 1
ATOM 723 O O . ALA A 1 95 ? 6.448 3.602 -9.641 1.00 91.81 95 ALA A O 1
ATOM 724 N N . VAL A 1 96 ? 6.772 3.071 -7.480 1.00 90.62 96 VAL A N 1
ATOM 725 C CA . VAL A 1 96 ? 8.153 2.594 -7.655 1.00 90.62 96 VAL A CA 1
ATOM 726 C C . VAL A 1 96 ? 8.178 1.345 -8.544 1.00 90.62 96 VAL A C 1
ATOM 728 O O . VAL A 1 96 ? 8.952 1.281 -9.501 1.00 90.62 96 VAL A O 1
ATOM 731 N N . GLU A 1 97 ? 7.283 0.385 -8.306 1.00 92.69 97 GLU A N 1
ATOM 732 C CA . GLU A 1 97 ? 7.143 -0.819 -9.133 1.00 92.69 97 GLU A CA 1
ATOM 733 C C . GLU A 1 97 ? 6.771 -0.491 -10.586 1.00 92.69 97 GLU A C 1
ATOM 735 O O . GLU A 1 97 ? 7.311 -1.097 -11.514 1.00 92.69 97 GLU A O 1
ATOM 740 N N . ALA A 1 98 ? 5.902 0.498 -10.816 1.00 92.25 98 ALA A N 1
ATOM 741 C CA . ALA A 1 98 ? 5.539 0.946 -12.156 1.00 92.25 98 ALA A CA 1
ATOM 742 C C . ALA A 1 98 ? 6.741 1.535 -12.909 1.00 92.25 98 ALA A C 1
ATOM 744 O O . ALA A 1 98 ? 6.919 1.249 -14.096 1.00 92.25 98 ALA A O 1
ATOM 745 N N . VAL A 1 99 ? 7.605 2.298 -12.229 1.00 91.62 99 VAL A N 1
ATOM 746 C CA . VAL A 1 99 ? 8.855 2.797 -12.827 1.00 91.62 99 VAL A CA 1
ATOM 747 C C . VAL A 1 99 ? 9.793 1.636 -13.171 1.00 91.62 99 VAL A C 1
ATOM 749 O O . VAL A 1 99 ? 10.352 1.609 -14.270 1.00 91.62 99 VAL A O 1
ATOM 752 N N . LEU A 1 100 ? 9.938 0.641 -12.289 1.00 92.00 100 LEU A N 1
ATOM 753 C CA . LEU A 1 100 ? 10.741 -0.558 -12.568 1.00 92.00 100 LEU A CA 1
ATOM 754 C C . LEU A 1 100 ? 10.189 -1.353 -13.761 1.00 92.00 100 LEU A C 1
ATOM 756 O O . LEU A 1 100 ? 10.961 -1.797 -14.615 1.00 92.00 100 LEU A O 1
ATOM 760 N N . ALA A 1 101 ? 8.864 -1.495 -13.858 1.00 92.00 101 ALA A N 1
ATOM 761 C CA . ALA A 1 101 ? 8.194 -2.144 -14.982 1.00 92.00 101 ALA A CA 1
ATOM 762 C C . ALA A 1 101 ? 8.461 -1.394 -16.293 1.00 92.00 101 ALA A C 1
ATOM 764 O O . ALA A 1 101 ? 8.810 -2.013 -17.300 1.00 92.00 101 ALA A O 1
ATOM 765 N N . TRP A 1 102 ? 8.360 -0.061 -16.265 1.00 93.00 102 TRP A N 1
ATOM 766 C CA . TRP A 1 102 ? 8.630 0.803 -17.414 1.00 93.00 102 TRP A CA 1
ATOM 767 C C . TRP A 1 102 ? 10.084 0.702 -17.886 1.00 93.00 102 TRP A C 1
ATOM 769 O O . TRP A 1 102 ? 10.348 0.611 -19.083 1.00 93.00 102 TRP A O 1
ATOM 779 N N . LYS A 1 103 ? 11.033 0.631 -16.943 1.00 91.69 103 LYS A N 1
ATOM 780 C CA . LYS A 1 103 ? 12.466 0.405 -17.206 1.00 91.69 103 LYS A CA 1
ATOM 781 C C . LYS A 1 103 ? 12.801 -1.053 -17.560 1.00 91.69 103 LYS A C 1
ATOM 783 O O . LYS A 1 103 ? 13.974 -1.377 -17.726 1.00 91.69 103 LYS A O 1
ATOM 788 N N . GLN A 1 104 ? 11.802 -1.934 -17.663 1.00 93.19 104 GLN A N 1
ATOM 789 C CA . GLN A 1 104 ? 11.956 -3.370 -17.934 1.00 93.19 104 GLN A CA 1
ATOM 790 C C . GLN A 1 104 ? 12.861 -4.099 -16.921 1.00 93.19 104 GLN A C 1
ATOM 792 O O . GLN A 1 104 ? 13.452 -5.138 -17.220 1.00 93.19 104 GLN A O 1
ATOM 797 N N . GLN A 1 105 ? 12.938 -3.599 -15.686 1.00 92.00 105 GLN A N 1
ATOM 798 C CA . GLN A 1 105 ? 13.736 -4.171 -14.600 1.00 92.00 105 GLN A CA 1
ATOM 799 C C . GLN A 1 105 ? 12.950 -5.251 -13.841 1.00 92.00 105 GLN A C 1
ATOM 801 O O . GLN A 1 105 ? 12.784 -5.196 -12.624 1.00 92.00 105 GLN A O 1
ATOM 806 N N . VAL A 1 106 ? 12.469 -6.264 -14.570 1.00 90.06 106 VAL A N 1
ATOM 807 C CA . VAL A 1 106 ? 11.593 -7.327 -14.037 1.00 90.06 106 VAL A CA 1
ATOM 808 C C . VAL A 1 106 ? 12.181 -8.044 -12.808 1.00 90.06 106 VAL A C 1
ATOM 810 O O . VAL A 1 106 ? 11.430 -8.263 -11.858 1.00 90.06 106 VAL A O 1
ATOM 813 N N . PRO A 1 107 ? 13.487 -8.385 -12.746 1.00 90.31 107 PRO A N 1
ATOM 814 C CA . PRO A 1 107 ? 14.048 -9.024 -11.555 1.00 90.31 107 PRO A CA 1
ATOM 815 C C . PRO A 1 107 ? 13.990 -8.136 -10.306 1.00 90.31 107 PRO A C 1
ATOM 817 O O . PRO A 1 107 ? 13.664 -8.639 -9.235 1.00 90.31 107 PRO A O 1
ATOM 820 N N . LEU A 1 108 ? 14.257 -6.830 -10.443 1.00 91.00 108 LEU A N 1
ATOM 821 C CA . LEU A 1 108 ? 14.186 -5.878 -9.328 1.00 91.00 108 LEU A CA 1
ATOM 822 C C . LEU A 1 108 ? 12.741 -5.649 -8.890 1.00 91.00 108 LEU A C 1
ATOM 824 O O . LEU A 1 108 ? 12.468 -5.648 -7.696 1.00 91.00 108 LEU A O 1
ATOM 828 N N . LEU A 1 109 ? 11.815 -5.544 -9.845 1.00 92.06 109 LEU A N 1
ATOM 829 C CA . LEU A 1 109 ? 10.384 -5.443 -9.563 1.00 92.06 109 LEU A CA 1
ATOM 830 C C . LEU A 1 109 ? 9.893 -6.647 -8.754 1.00 92.06 109 LEU A C 1
ATOM 832 O O . LEU A 1 109 ? 9.283 -6.479 -7.705 1.00 92.06 109 LEU A O 1
ATOM 836 N N . LEU A 1 110 ? 10.183 -7.872 -9.205 1.00 90.12 110 LEU A N 1
ATOM 837 C CA . LEU A 1 110 ? 9.736 -9.085 -8.511 1.00 90.12 110 LEU A CA 1
ATOM 838 C C . LEU A 1 110 ? 10.433 -9.275 -7.155 1.00 90.12 110 LEU A C 1
ATOM 840 O O . LEU A 1 110 ? 9.812 -9.769 -6.209 1.00 90.12 110 LEU A O 1
ATOM 844 N N . ALA A 1 111 ? 11.708 -8.892 -7.043 1.00 91.06 111 ALA A N 1
ATOM 845 C CA . ALA A 1 111 ? 12.427 -8.896 -5.773 1.00 91.06 111 ALA A CA 1
ATOM 846 C C . ALA A 1 111 ? 11.819 -7.894 -4.779 1.00 91.06 111 ALA A C 1
ATOM 848 O O . ALA A 1 111 ? 11.591 -8.267 -3.631 1.00 91.06 111 ALA A O 1
ATOM 849 N N . GLY A 1 112 ? 11.491 -6.678 -5.232 1.00 90.38 112 GLY A N 1
ATOM 850 C CA . GLY A 1 112 ? 10.796 -5.654 -4.449 1.00 90.38 112 GLY A CA 1
ATOM 851 C C . GLY A 1 112 ? 9.433 -6.140 -3.969 1.00 90.38 112 GLY A C 1
ATOM 852 O O . GLY A 1 112 ? 9.232 -6.282 -2.766 1.00 90.38 112 GLY A O 1
ATOM 853 N N . LEU A 1 113 ? 8.567 -6.557 -4.896 1.00 90.44 113 LEU A N 1
ATOM 854 C CA . LEU A 1 113 ? 7.217 -7.046 -4.600 1.00 90.44 113 LEU A CA 1
ATOM 855 C C . LEU A 1 113 ? 7.225 -8.197 -3.583 1.00 90.44 113 LEU A C 1
ATOM 857 O O . LEU A 1 113 ? 6.492 -8.196 -2.591 1.00 90.44 113 LEU A O 1
ATOM 861 N N . THR A 1 114 ? 8.078 -9.206 -3.792 1.00 90.25 114 THR A N 1
ATOM 862 C CA . THR A 1 114 ? 8.168 -10.341 -2.855 1.00 90.25 114 THR A CA 1
ATOM 863 C C . THR A 1 114 ? 8.866 -9.974 -1.545 1.00 90.25 114 THR A C 1
ATOM 865 O O . THR A 1 114 ? 8.537 -10.539 -0.499 1.00 90.25 114 THR A O 1
ATOM 868 N N . GLY A 1 115 ? 9.808 -9.032 -1.579 1.00 90.12 115 GLY A N 1
ATOM 869 C CA . GLY A 1 115 ? 10.481 -8.477 -0.411 1.00 90.12 115 GLY A CA 1
ATOM 870 C C . GLY A 1 115 ? 9.517 -7.715 0.492 1.00 90.12 115 GLY A C 1
ATOM 871 O O . GLY A 1 115 ? 9.446 -8.016 1.682 1.00 90.12 115 GLY A O 1
ATOM 872 N N . ALA A 1 116 ? 8.714 -6.813 -0.074 1.00 89.31 116 ALA A N 1
ATOM 873 C CA . ALA A 1 116 ? 7.700 -6.038 0.633 1.00 89.31 116 ALA A CA 1
ATOM 874 C C . ALA A 1 116 ? 6.696 -6.949 1.354 1.00 89.31 116 ALA A C 1
ATOM 876 O O . ALA A 1 116 ? 6.472 -6.793 2.556 1.00 89.31 116 ALA A O 1
ATOM 877 N N . LEU A 1 117 ? 6.180 -7.983 0.673 1.00 90.12 117 LEU A N 1
ATOM 878 C CA . LEU A 1 117 ? 5.284 -8.972 1.287 1.00 90.12 117 LEU A CA 1
ATOM 879 C C . LEU A 1 117 ? 5.938 -9.688 2.479 1.00 90.12 117 LEU A C 1
ATOM 881 O O . LEU A 1 117 ? 5.312 -9.842 3.529 1.00 90.12 117 LEU A O 1
ATOM 885 N N . ARG A 1 118 ? 7.211 -10.087 2.355 1.00 91.88 118 ARG A N 1
ATOM 886 C CA . ARG A 1 118 ? 7.958 -10.742 3.443 1.00 91.88 118 ARG A CA 1
ATOM 887 C C . ARG A 1 118 ? 8.240 -9.797 4.604 1.00 91.88 118 ARG A C 1
ATOM 889 O O . ARG A 1 118 ? 8.168 -10.237 5.749 1.00 91.88 118 ARG A O 1
ATOM 896 N N . LEU A 1 119 ? 8.556 -8.531 4.338 1.00 91.31 119 LEU A N 1
ATOM 897 C CA . LEU A 1 119 ? 8.774 -7.522 5.375 1.00 91.31 119 LEU A CA 1
ATOM 898 C C . LEU A 1 119 ? 7.472 -7.215 6.117 1.00 91.31 119 LEU A C 1
ATOM 900 O O . LEU A 1 119 ? 7.481 -7.146 7.345 1.00 91.31 119 LEU A O 1
ATOM 904 N N . LEU A 1 120 ? 6.344 -7.127 5.410 1.00 89.56 120 LEU A N 1
ATOM 905 C CA . LEU A 1 120 ? 5.039 -6.937 6.032 1.00 89.56 120 LEU A CA 1
ATOM 906 C C . LEU A 1 120 ? 4.716 -8.100 6.979 1.00 89.56 120 LEU A C 1
ATOM 908 O O . LEU A 1 120 ? 4.497 -7.878 8.169 1.00 89.56 120 LEU A O 1
ATOM 912 N N . THR A 1 121 ? 4.752 -9.345 6.493 1.00 89.50 121 THR A N 1
ATOM 913 C CA . THR A 1 121 ? 4.407 -10.523 7.311 1.00 89.50 121 THR A CA 1
ATOM 914 C C . THR A 1 121 ? 5.457 -10.860 8.370 1.00 89.50 121 THR A C 1
ATOM 916 O O . THR A 1 121 ? 5.117 -11.338 9.448 1.00 89.50 121 THR A O 1
ATOM 919 N N . GLY A 1 122 ? 6.738 -10.640 8.068 1.00 89.62 122 GLY A N 1
ATOM 920 C CA . GLY A 1 122 ? 7.869 -11.059 8.898 1.00 89.62 122 GLY A CA 1
ATOM 921 C C . GLY A 1 122 ? 8.346 -10.008 9.898 1.00 89.62 122 GLY A C 1
ATOM 922 O O . GLY A 1 122 ? 8.876 -10.377 10.943 1.00 89.62 122 GLY A O 1
ATOM 923 N N . LEU A 1 123 ? 8.155 -8.716 9.615 1.00 90.31 123 LEU A N 1
ATOM 924 C CA . LEU A 1 123 ? 8.499 -7.617 10.524 1.00 90.31 123 LEU A CA 1
ATOM 925 C C . LEU A 1 123 ? 7.276 -6.801 10.939 1.00 90.31 123 LEU A C 1
ATOM 927 O O . LEU A 1 123 ? 7.125 -6.546 12.130 1.00 90.31 123 LEU A O 1
ATOM 931 N N . GLY A 1 124 ? 6.396 -6.431 10.005 1.00 90.31 124 GLY A N 1
ATOM 932 C CA . GLY A 1 124 ? 5.225 -5.591 10.284 1.00 90.31 124 GLY A CA 1
ATOM 933 C C . GLY A 1 124 ? 4.309 -6.182 11.359 1.00 90.31 124 GLY A C 1
ATOM 934 O O . GLY A 1 124 ? 4.146 -5.596 12.429 1.00 90.31 124 GLY A O 1
ATOM 935 N N . TRP A 1 125 ? 3.777 -7.385 11.129 1.00 90.88 125 TRP A N 1
ATOM 936 C CA . TRP A 1 125 ? 2.874 -8.051 12.081 1.00 90.88 125 TRP A CA 1
ATOM 937 C C . TRP A 1 125 ? 3.518 -8.316 13.456 1.00 90.88 125 TRP A C 1
ATOM 939 O O . TRP A 1 125 ? 2.913 -7.961 14.475 1.00 90.88 125 TRP A O 1
ATOM 949 N N . PRO A 1 126 ? 4.749 -8.867 13.548 1.00 91.31 126 PRO A N 1
ATOM 950 C CA . PRO A 1 126 ? 5.428 -9.005 14.834 1.00 91.31 126 PRO A CA 1
ATOM 951 C C . PRO A 1 126 ? 5.658 -7.670 15.545 1.00 91.31 126 PRO A C 1
ATOM 953 O O . PRO A 1 126 ? 5.472 -7.595 16.757 1.00 91.31 126 PRO A O 1
ATOM 956 N N . MET A 1 127 ? 6.029 -6.609 14.823 1.00 92.94 127 MET A N 1
ATOM 957 C CA . MET A 1 127 ? 6.245 -5.280 15.401 1.00 92.94 127 MET A CA 1
ATOM 958 C C . MET A 1 127 ? 4.960 -4.707 16.010 1.00 92.94 127 MET A C 1
ATOM 960 O O . MET A 1 127 ? 5.003 -4.182 17.127 1.00 92.94 127 MET A O 1
ATOM 964 N N . ILE A 1 128 ? 3.820 -4.860 15.328 1.00 90.31 128 ILE A N 1
ATOM 965 C CA . ILE A 1 128 ? 2.501 -4.465 15.845 1.00 90.31 128 ILE A CA 1
ATOM 966 C C . ILE A 1 128 ? 2.196 -5.238 17.134 1.00 90.31 128 ILE A C 1
ATOM 968 O O . ILE A 1 128 ? 1.875 -4.632 18.159 1.00 90.31 128 ILE A O 1
ATOM 972 N N . TYR A 1 129 ? 2.389 -6.563 17.129 1.00 90.56 129 TYR A N 1
ATOM 973 C CA . TYR A 1 129 ? 2.195 -7.398 18.316 1.00 90.56 129 TYR A CA 1
ATOM 974 C C . TYR A 1 129 ? 3.099 -6.973 19.481 1.00 90.56 129 TYR A C 1
ATOM 976 O O . TYR A 1 129 ? 2.631 -6.838 20.612 1.00 90.56 129 TYR A O 1
ATOM 984 N N . PHE A 1 130 ? 4.390 -6.739 19.230 1.00 90.75 130 PHE A N 1
ATOM 985 C CA . PHE A 1 130 ? 5.335 -6.317 20.264 1.00 90.75 130 PHE A CA 1
ATOM 986 C C . PHE A 1 130 ? 4.976 -4.955 20.845 1.00 90.75 130 PHE A C 1
ATOM 988 O O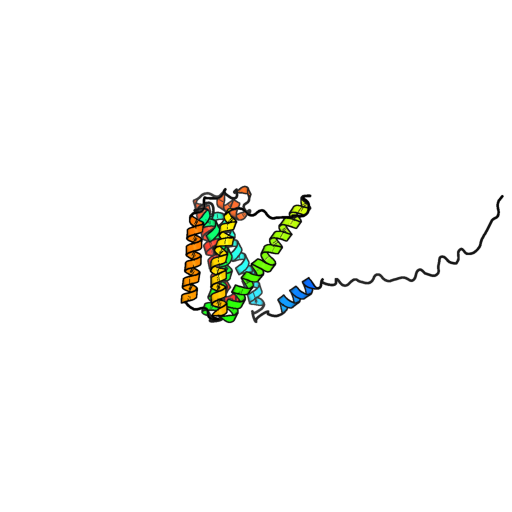 . PHE A 1 130 ? 5.029 -4.789 22.064 1.00 90.75 130 PHE A O 1
ATOM 995 N N . THR A 1 131 ? 4.578 -4.005 20.001 1.00 90.56 131 THR A N 1
ATOM 996 C CA . THR A 1 131 ? 4.136 -2.678 20.439 1.00 90.56 131 THR A CA 1
ATOM 997 C C . THR A 1 131 ? 2.894 -2.804 21.319 1.00 90.56 131 THR A C 1
ATOM 999 O O . THR A 1 131 ? 2.901 -2.338 22.461 1.00 90.56 131 THR A O 1
ATOM 1002 N N . ALA A 1 132 ? 1.876 -3.540 20.864 1.00 88.31 132 ALA A N 1
ATOM 1003 C CA . ALA A 1 132 ? 0.673 -3.808 21.646 1.00 88.31 132 ALA A CA 1
ATOM 1004 C C . ALA A 1 132 ? 0.996 -4.498 22.984 1.00 88.31 132 ALA A C 1
ATOM 1006 O O . ALA A 1 132 ? 0.549 -4.052 24.040 1.00 88.31 132 ALA A O 1
ATOM 1007 N N . ALA A 1 133 ? 1.835 -5.537 22.978 1.00 89.06 133 ALA A N 1
ATOM 1008 C CA . ALA A 1 133 ? 2.236 -6.263 24.180 1.00 89.06 133 ALA A CA 1
ATOM 1009 C C . ALA A 1 133 ? 3.047 -5.394 25.158 1.00 89.06 133 ALA A C 1
ATOM 1011 O O . ALA A 1 133 ? 2.887 -5.518 26.376 1.00 89.06 133 ALA A O 1
ATOM 1012 N N . PHE A 1 134 ? 3.904 -4.507 24.649 1.00 90.25 134 PHE A N 1
ATOM 1013 C CA . PHE A 1 134 ? 4.694 -3.579 25.454 1.00 90.25 134 PHE A CA 1
ATOM 1014 C C . PHE A 1 134 ? 3.806 -2.563 26.177 1.00 90.25 134 PHE A C 1
ATOM 1016 O O . PHE A 1 134 ? 3.932 -2.390 27.392 1.00 90.25 134 PHE A O 1
ATOM 1023 N N . PHE A 1 135 ? 2.871 -1.936 25.459 1.00 88.62 135 PHE A N 1
ATOM 1024 C CA . PHE A 1 135 ? 1.921 -0.998 26.058 1.00 88.62 135 PHE A CA 1
ATOM 1025 C C . PHE A 1 135 ? 0.940 -1.698 26.999 1.00 88.62 135 PHE A C 1
ATOM 1027 O O . PHE A 1 135 ? 0.676 -1.186 28.086 1.00 88.62 135 PHE A O 1
ATOM 1034 N N . HIS A 1 136 ? 0.481 -2.902 26.656 1.00 87.25 136 HIS A N 1
ATOM 1035 C CA . HIS A 1 136 ? -0.390 -3.700 27.518 1.00 87.25 136 HIS A CA 1
ATOM 1036 C C . HIS A 1 136 ? 0.281 -4.030 28.859 1.00 87.25 136 HIS A C 1
ATOM 1038 O O . HIS A 1 136 ? -0.316 -3.828 29.917 1.00 87.25 136 HIS A O 1
ATOM 1044 N N . ARG A 1 137 ? 1.565 -4.420 28.825 1.00 88.00 137 ARG A N 1
ATOM 1045 C CA . ARG A 1 137 ? 2.380 -4.623 30.033 1.00 88.00 137 ARG A CA 1
ATOM 1046 C C . ARG A 1 137 ? 2.577 -3.342 30.836 1.00 88.00 137 ARG A C 1
ATOM 1048 O O . ARG A 1 137 ? 2.502 -3.377 32.061 1.00 88.00 137 ARG A O 1
ATOM 1055 N N . ARG A 1 138 ? 2.818 -2.206 30.172 1.00 88.12 138 ARG A N 1
ATOM 1056 C CA . ARG A 1 138 ? 2.952 -0.907 30.855 1.00 88.12 138 ARG A CA 1
ATOM 1057 C C . ARG A 1 138 ? 1.664 -0.447 31.531 1.00 88.12 138 ARG A C 1
ATOM 1059 O O . ARG A 1 138 ? 1.742 0.226 32.551 1.00 88.12 138 ARG A O 1
ATOM 1066 N N . GLN A 1 139 ? 0.505 -0.842 31.015 1.00 86.06 139 GLN A N 1
ATOM 1067 C CA . GLN A 1 139 ? -0.800 -0.587 31.633 1.00 86.06 139 GLN A CA 1
ATOM 1068 C C . GLN A 1 139 ? -1.112 -1.539 32.807 1.00 86.06 139 GLN A C 1
ATOM 1070 O O . GLN A 1 139 ? -2.235 -1.552 33.303 1.00 86.06 139 GLN A O 1
ATOM 1075 N N . GLY A 1 140 ? -0.149 -2.359 33.253 1.00 80.12 140 GLY A N 1
ATOM 1076 C CA . GLY A 1 140 ? -0.316 -3.282 34.382 1.00 80.12 140 GLY A CA 1
ATOM 1077 C C . GLY A 1 140 ? -1.142 -4.529 34.057 1.00 80.12 140 GLY A C 1
ATOM 1078 O O . GLY A 1 140 ? -1.408 -5.344 34.939 1.00 80.12 140 GLY A O 1
ATOM 1079 N N . ARG A 1 141 ? -1.533 -4.706 32.794 1.00 72.12 141 ARG A N 1
ATOM 1080 C CA . ARG A 1 141 ? -2.179 -5.921 32.304 1.00 72.12 141 ARG A CA 1
ATOM 1081 C C . ARG A 1 141 ? -1.062 -6.928 31.994 1.00 72.12 141 ARG A C 1
ATOM 1083 O O . ARG A 1 141 ? 0.011 -6.534 31.548 1.00 72.12 141 ARG A O 1
ATOM 1090 N N . GLY A 1 142 ? -1.243 -8.205 32.335 1.00 80.81 142 GLY A N 1
ATOM 1091 C CA . GLY A 1 142 ? -0.198 -9.240 32.257 1.00 80.81 142 GLY A CA 1
ATOM 1092 C C . GLY A 1 142 ? 0.355 -9.500 30.838 1.00 80.81 142 GLY A C 1
ATOM 1093 O O . GLY A 1 142 ? 0.243 -8.670 29.942 1.00 80.81 142 GLY A O 1
ATOM 1094 N N . PRO A 1 143 ? 0.995 -10.648 30.563 1.00 82.31 143 PRO A N 1
ATOM 1095 C CA . PRO A 1 143 ? 1.418 -10.953 29.196 1.00 82.31 143 PRO A CA 1
ATOM 1096 C C . PRO A 1 143 ? 0.203 -11.054 28.256 1.00 82.31 143 PRO A C 1
ATOM 1098 O O . PRO A 1 143 ? -0.709 -11.841 28.515 1.00 82.31 143 PRO A O 1
ATOM 1101 N N . LEU A 1 144 ? 0.217 -10.291 27.155 1.00 81.50 144 LEU A N 1
ATOM 1102 C CA . LEU A 1 144 ? -0.765 -10.417 26.075 1.00 81.50 144 LEU A CA 1
ATOM 1103 C C . LEU A 1 144 ? -0.670 -11.847 25.510 1.00 81.50 144 LEU A C 1
ATOM 1105 O O . LEU A 1 144 ? 0.414 -12.272 25.114 1.00 81.50 144 LEU A O 1
ATOM 1109 N N . ARG A 1 145 ? -1.764 -12.617 25.556 1.00 80.94 145 ARG A N 1
ATOM 1110 C CA . ARG A 1 145 ? -1.786 -14.034 25.129 1.00 80.94 145 ARG A CA 1
ATOM 1111 C C . ARG A 1 145 ? -2.428 -14.253 23.765 1.00 80.94 145 ARG A C 1
ATOM 1113 O O . ARG A 1 145 ? -2.068 -15.204 23.082 1.00 80.94 145 ARG A O 1
ATOM 1120 N N . ARG A 1 146 ? -3.398 -13.416 23.402 1.00 82.06 146 ARG A N 1
ATOM 1121 C CA . ARG A 1 146 ? -4.116 -13.480 22.129 1.00 82.06 146 ARG A CA 1
ATOM 1122 C C . ARG A 1 146 ? -4.536 -12.080 21.709 1.00 82.06 146 ARG A C 1
ATOM 1124 O O . ARG A 1 146 ? -4.840 -11.258 22.571 1.00 82.06 146 ARG A O 1
ATOM 1131 N N . ILE A 1 147 ? -4.550 -11.850 20.404 1.00 82.56 147 ILE A N 1
ATOM 1132 C CA . ILE A 1 147 ? -5.255 -10.732 19.785 1.00 82.56 147 ILE A CA 1
ATOM 1133 C C . ILE A 1 147 ? -6.549 -11.337 19.250 1.00 82.56 147 ILE A C 1
ATOM 1135 O O . ILE A 1 147 ? -6.503 -12.299 18.485 1.00 82.56 147 ILE A O 1
ATOM 1139 N N . GLU A 1 148 ? -7.686 -10.857 19.741 1.00 80.69 148 GLU A N 1
ATOM 1140 C CA . GLU A 1 148 ? -8.990 -11.247 19.210 1.00 80.69 148 GLU A CA 1
ATOM 1141 C C . GLU A 1 148 ? -9.248 -10.395 17.972 1.00 80.69 148 GLU A C 1
ATOM 1143 O O . GLU A 1 148 ? -9.344 -9.176 18.074 1.00 80.69 148 GLU A O 1
ATOM 1148 N N . LEU A 1 149 ? -9.260 -11.047 16.810 1.00 80.31 149 LEU A N 1
ATOM 1149 C CA . LEU A 1 149 ? -9.638 -10.436 15.543 1.00 80.31 149 LEU A CA 1
ATOM 1150 C C . LEU A 1 149 ? -11.162 -10.421 15.421 1.00 80.31 149 LEU A C 1
ATOM 1152 O O . LEU A 1 149 ? -11.851 -11.300 15.951 1.00 80.31 149 LEU A O 1
ATOM 1156 N N . GLU A 1 150 ? -11.677 -9.436 14.699 1.00 80.06 150 GLU A N 1
ATOM 1157 C CA . GLU A 1 150 ? -13.102 -9.335 14.402 1.00 80.06 150 GLU A CA 1
ATOM 1158 C C . GLU A 1 150 ? -13.526 -10.432 13.407 1.00 80.06 150 GLU A C 1
ATOM 1160 O O . GLU A 1 150 ? -12.707 -10.990 12.667 1.00 80.06 150 GLU A O 1
ATOM 1165 N N . ARG A 1 151 ? -14.814 -10.798 13.385 1.00 77.19 151 ARG A N 1
ATOM 1166 C CA . ARG A 1 151 ? -15.293 -11.896 12.516 1.00 77.19 151 ARG A CA 1
ATOM 1167 C C . ARG A 1 151 ? -15.168 -11.543 11.038 1.00 77.19 151 ARG A C 1
ATOM 1169 O O . ARG A 1 151 ? -15.008 -12.424 10.201 1.00 77.19 151 ARG A O 1
ATOM 1176 N N . GLU A 1 152 ? -15.213 -10.263 10.735 1.00 74.06 152 GLU A N 1
ATOM 1177 C CA . GLU A 1 152 ? -15.147 -9.652 9.420 1.00 74.06 152 GLU A CA 1
ATOM 1178 C C . GLU A 1 152 ? -13.768 -9.889 8.784 1.00 74.06 152 GLU A C 1
ATOM 1180 O O . GLU A 1 152 ? -13.678 -10.247 7.608 1.00 74.06 152 GLU A O 1
ATOM 1185 N N . GLN A 1 153 ? -12.700 -9.852 9.593 1.00 77.06 153 GLN A N 1
ATOM 1186 C CA . GLN A 1 153 ? -11.323 -10.127 9.158 1.00 77.06 153 GLN A CA 1
ATOM 1187 C C . GLN A 1 153 ? -11.135 -11.574 8.673 1.00 77.06 153 GLN A C 1
ATOM 1189 O O . GLN A 1 153 ? -10.201 -11.873 7.928 1.00 77.06 153 GLN A O 1
ATOM 1194 N N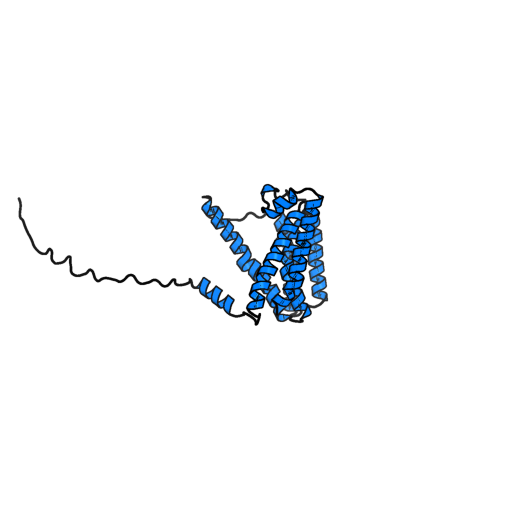 . CYS A 1 154 ? -12.047 -12.491 9.020 1.00 82.94 154 CYS A N 1
ATOM 1195 C CA . CYS A 1 154 ? -12.021 -13.851 8.483 1.00 82.94 154 CYS A CA 1
ATOM 1196 C C . CYS A 1 154 ? -12.185 -13.863 6.958 1.00 82.94 154 CYS A C 1
ATOM 1198 O O . CYS A 1 154 ? -11.623 -14.739 6.300 1.00 82.94 154 CYS A O 1
ATOM 1200 N N . VAL A 1 155 ? -12.924 -12.909 6.379 1.00 81.88 155 VAL A N 1
ATOM 1201 C CA . VAL A 1 155 ? -13.103 -12.860 4.923 1.00 81.88 155 VAL A CA 1
ATOM 1202 C C . VAL A 1 155 ? -11.836 -12.392 4.218 1.00 81.88 155 VAL A C 1
ATOM 1204 O O . VAL A 1 155 ? -11.542 -12.886 3.134 1.00 81.88 155 VAL A O 1
ATOM 1207 N N . GLU A 1 156 ? -11.038 -11.529 4.843 1.00 82.19 156 GLU A N 1
ATOM 1208 C CA . GLU A 1 156 ? -9.716 -11.157 4.330 1.00 82.19 156 GLU A CA 1
ATOM 1209 C C . GLU A 1 156 ? -8.785 -12.374 4.331 1.00 82.19 156 GLU A C 1
ATOM 1211 O O . GLU A 1 156 ? -8.190 -12.712 3.309 1.00 82.19 156 GLU A O 1
ATOM 1216 N N . VAL A 1 157 ? -8.739 -13.112 5.445 1.00 85.88 157 VAL A N 1
ATOM 1217 C CA . VAL A 1 157 ? -7.911 -14.322 5.582 1.00 85.88 157 VAL A CA 1
ATOM 1218 C C . VAL A 1 157 ? -8.307 -15.398 4.567 1.00 85.88 157 VAL A C 1
ATOM 1220 O O . VAL A 1 157 ? -7.443 -15.972 3.905 1.00 85.88 157 VAL A O 1
ATOM 1223 N N . VAL A 1 158 ? -9.605 -15.675 4.415 1.00 87.88 158 VAL A N 1
ATOM 1224 C CA . VAL A 1 158 ? -10.103 -16.666 3.447 1.00 87.88 158 VAL A CA 1
ATOM 1225 C C . VAL A 1 158 ? -9.931 -16.163 2.013 1.00 87.88 158 VAL A C 1
ATOM 1227 O O . VAL A 1 158 ? -9.531 -16.930 1.137 1.00 87.88 158 VAL A O 1
ATOM 1230 N N . GLY A 1 159 ? -10.185 -14.876 1.772 1.00 86.62 159 GLY A N 1
ATOM 1231 C CA . GLY A 1 159 ? -10.015 -14.226 0.476 1.00 86.62 159 GLY A CA 1
ATOM 1232 C C . GLY A 1 159 ? -8.579 -14.309 -0.034 1.00 86.62 159 GLY A C 1
ATOM 1233 O O . GLY A 1 159 ? -8.379 -14.530 -1.225 1.00 86.62 159 GLY A O 1
ATOM 1234 N N . LEU A 1 160 ? -7.590 -14.240 0.863 1.00 89.56 160 LEU A N 1
ATOM 1235 C CA . LEU A 1 160 ? -6.165 -14.388 0.548 1.00 89.56 160 LEU A CA 1
ATOM 1236 C C . LEU A 1 160 ? -5.756 -15.811 0.130 1.00 89.56 160 LEU A C 1
ATOM 1238 O O . LEU A 1 160 ? -4.741 -15.972 -0.549 1.00 89.56 160 LEU A O 1
ATOM 1242 N N . LEU A 1 161 ? -6.530 -16.850 0.464 1.00 93.00 161 LEU A N 1
ATOM 1243 C CA . LEU A 1 161 ? -6.196 -18.227 0.072 1.00 93.00 161 LEU A CA 1
ATOM 1244 C C . LEU A 1 161 ? -6.233 -18.419 -1.449 1.00 93.00 161 LEU A C 1
ATOM 1246 O O . LEU A 1 161 ? -5.384 -19.113 -2.006 1.00 93.00 161 LEU A O 1
ATOM 1250 N N . VAL A 1 162 ? -7.189 -17.788 -2.132 1.00 93.69 162 VAL A N 1
ATOM 1251 C CA . VAL A 1 162 ? -7.357 -17.899 -3.589 1.00 93.69 162 VAL A CA 1
ATOM 1252 C C . VAL A 1 162 ? -6.145 -17.351 -4.364 1.00 93.69 162 VAL A C 1
ATOM 1254 O O . VAL A 1 162 ? -5.566 -18.109 -5.150 1.00 93.69 162 VAL A O 1
ATOM 1257 N N . PRO A 1 163 ? -5.695 -16.094 -4.159 1.00 93.19 163 PRO A N 1
ATOM 1258 C CA . PRO A 1 163 ? -4.499 -15.586 -4.822 1.00 93.19 163 PRO A CA 1
ATOM 1259 C C . PRO A 1 163 ? -3.237 -16.339 -4.386 1.00 93.19 163 PRO A C 1
ATOM 1261 O O . PRO A 1 163 ? -2.348 -16.528 -5.212 1.00 93.19 163 PRO A O 1
ATOM 1264 N N . LEU A 1 164 ? -3.163 -16.839 -3.145 1.00 93.31 164 LEU A N 1
ATOM 1265 C CA . LEU A 1 164 ? -2.030 -17.651 -2.689 1.00 93.31 164 LEU A CA 1
ATOM 1266 C C . LEU A 1 164 ? -1.898 -18.956 -3.491 1.00 93.31 164 LEU A C 1
ATOM 1268 O O . LEU A 1 164 ? -0.803 -19.304 -3.936 1.00 93.31 164 LEU A O 1
ATOM 1272 N N . ILE A 1 165 ? -3.014 -19.652 -3.728 1.00 94.88 165 ILE A N 1
ATOM 1273 C CA . ILE A 1 165 ? -3.048 -20.850 -4.578 1.00 94.88 165 ILE A CA 1
ATOM 1274 C C . ILE A 1 165 ? -2.634 -20.496 -6.011 1.00 94.88 165 ILE A C 1
ATOM 1276 O O . ILE A 1 165 ? -1.823 -21.203 -6.609 1.00 94.88 165 ILE A O 1
ATOM 1280 N N . TYR A 1 166 ? -3.139 -19.388 -6.561 1.00 94.88 166 TYR A N 1
ATOM 1281 C CA . TYR A 1 166 ? -2.798 -18.980 -7.926 1.00 94.88 166 TYR A CA 1
ATOM 1282 C C . TYR A 1 166 ? -1.315 -18.604 -8.077 1.00 94.88 166 TYR A C 1
ATOM 1284 O O . TYR A 1 166 ? -0.665 -18.986 -9.050 1.00 94.88 166 TYR A O 1
ATOM 1292 N N . ILE A 1 167 ? -0.731 -17.928 -7.085 1.00 92.44 167 ILE A N 1
ATOM 1293 C CA . ILE A 1 167 ? 0.705 -17.619 -7.060 1.00 92.44 167 ILE A CA 1
ATOM 1294 C C . ILE A 1 167 ? 1.552 -18.897 -7.019 1.00 92.44 167 ILE A C 1
ATOM 1296 O O . ILE A 1 167 ? 2.591 -18.947 -7.677 1.00 92.44 167 ILE A O 1
ATOM 1300 N N . ALA A 1 168 ? 1.110 -19.958 -6.336 1.00 93.50 168 ALA A N 1
ATOM 1301 C CA . ALA A 1 168 ? 1.798 -21.251 -6.381 1.00 93.50 168 ALA A CA 1
ATOM 1302 C C . ALA A 1 168 ? 1.810 -21.855 -7.801 1.00 93.50 168 ALA A C 1
ATOM 1304 O O . ALA A 1 168 ? 2.817 -22.431 -8.221 1.00 93.50 168 ALA A O 1
ATOM 1305 N N . VAL A 1 169 ? 0.733 -21.665 -8.574 1.00 94.25 169 VAL A N 1
ATOM 1306 C CA . VAL A 1 169 ? 0.679 -22.053 -9.995 1.00 94.25 169 VAL A CA 1
ATOM 1307 C C . VAL A 1 169 ? 1.669 -21.232 -10.825 1.00 94.25 169 VAL A C 1
ATOM 1309 O O . VAL A 1 169 ? 2.418 -21.807 -11.616 1.00 94.25 169 VAL A O 1
ATOM 1312 N N . ILE A 1 170 ? 1.736 -19.911 -10.621 1.00 92.88 170 ILE A N 1
ATOM 1313 C CA . ILE A 1 170 ? 2.711 -19.038 -11.302 1.00 92.88 170 ILE A CA 1
ATOM 1314 C C . ILE A 1 170 ? 4.144 -19.466 -10.971 1.00 92.88 170 ILE A C 1
ATOM 1316 O O . ILE A 1 170 ? 4.982 -19.569 -11.869 1.00 92.88 170 ILE A O 1
ATOM 1320 N N . TRP A 1 171 ? 4.423 -19.760 -9.700 1.00 91.44 171 TRP A N 1
ATOM 1321 C CA . TRP A 1 171 ? 5.731 -20.234 -9.256 1.00 91.44 171 TRP A CA 1
ATOM 1322 C C . TRP A 1 171 ? 6.126 -21.544 -9.951 1.00 91.44 171 TRP A C 1
ATOM 1324 O O . TRP A 1 171 ? 7.251 -21.664 -10.440 1.00 91.44 171 TRP A O 1
ATOM 1334 N N . LEU A 1 172 ? 5.190 -22.491 -10.084 1.00 94.50 172 LEU A N 1
ATOM 1335 C CA . LEU A 1 172 ? 5.419 -23.746 -10.804 1.00 94.50 172 LEU A CA 1
ATOM 1336 C C . LEU A 1 172 ? 5.648 -23.520 -12.309 1.00 94.50 172 LEU A C 1
ATOM 1338 O O . LEU A 1 172 ? 6.524 -24.148 -12.902 1.00 94.50 172 LEU A O 1
ATOM 1342 N N . LYS A 1 173 ? 4.893 -22.596 -12.914 1.00 93.50 173 LYS A N 1
ATOM 1343 C CA . LYS A 1 173 ? 5.003 -22.199 -14.327 1.00 93.50 173 LYS A CA 1
ATOM 1344 C C . LYS A 1 173 ? 6.296 -21.423 -14.624 1.00 93.50 173 LYS A C 1
ATOM 1346 O O . LYS A 1 173 ? 6.744 -21.409 -15.766 1.00 93.50 173 LYS A O 1
ATOM 1351 N N . ARG A 1 174 ? 6.903 -20.791 -13.608 1.00 92.00 174 ARG A N 1
ATOM 1352 C CA . ARG A 1 174 ? 8.110 -19.938 -13.689 1.00 92.00 174 ARG A CA 1
ATOM 1353 C C . ARG A 1 174 ? 7.986 -18.754 -14.655 1.00 92.00 174 ARG A C 1
ATOM 1355 O O . ARG A 1 174 ? 8.991 -18.216 -15.109 1.00 92.00 174 ARG A O 1
ATOM 1362 N N . SER A 1 175 ? 6.764 -18.341 -14.977 1.00 89.88 175 SER A N 1
ATOM 1363 C CA . SER A 1 175 ? 6.502 -17.221 -15.880 1.00 89.88 175 SER A CA 1
ATOM 1364 C C . SER A 1 175 ? 5.244 -16.484 -15.446 1.00 89.88 175 SER A C 1
ATOM 1366 O O . SER A 1 175 ? 4.233 -17.135 -15.177 1.00 89.88 175 SER A O 1
ATOM 1368 N N . LEU A 1 176 ? 5.289 -15.153 -15.459 1.00 89.62 176 LEU A N 1
ATOM 1369 C CA . LEU A 1 176 ? 4.131 -14.288 -15.259 1.00 89.62 176 LEU A CA 1
ATOM 1370 C C . LEU A 1 176 ? 3.728 -13.710 -16.616 1.00 89.62 176 LEU A C 1
ATOM 1372 O O . LEU A 1 176 ? 4.471 -12.942 -17.222 1.00 89.62 176 LEU A O 1
ATOM 1376 N N . THR A 1 177 ? 2.569 -14.124 -17.117 1.00 92.69 177 THR A N 1
ATOM 1377 C CA . THR A 1 177 ? 2.039 -13.682 -18.414 1.00 92.69 177 THR A CA 1
ATOM 1378 C C . THR A 1 177 ? 0.930 -12.647 -18.235 1.00 92.69 177 THR A C 1
ATOM 1380 O O . THR A 1 177 ? 0.340 -12.536 -17.163 1.00 92.69 177 THR A O 1
ATOM 1383 N N . VAL A 1 178 ? 0.582 -11.919 -19.300 1.00 93.69 178 VAL A N 1
ATOM 1384 C CA . VAL A 1 178 ? -0.557 -10.975 -19.290 1.00 93.69 178 VAL A CA 1
ATOM 1385 C C . VAL A 1 178 ? -1.869 -11.679 -18.923 1.00 93.69 178 VAL A C 1
ATOM 1387 O O . VAL A 1 178 ? -2.717 -11.101 -18.249 1.00 93.69 178 VAL A O 1
ATOM 1390 N N . PHE A 1 179 ? -2.015 -12.951 -19.303 1.00 95.12 179 PHE A N 1
ATOM 1391 C CA . PHE A 1 179 ? -3.144 -13.771 -18.873 1.00 95.12 179 PHE A CA 1
ATOM 1392 C C . PHE A 1 179 ? -3.171 -13.945 -17.348 1.00 95.12 179 PHE A C 1
ATOM 1394 O O . PHE A 1 179 ? -4.212 -13.743 -16.731 1.00 95.12 179 PHE A O 1
ATOM 1401 N N . ASP A 1 180 ? -2.023 -14.241 -16.730 1.00 94.19 180 ASP A N 1
ATOM 1402 C CA . ASP A 1 180 ? -1.915 -14.379 -15.273 1.00 94.19 180 ASP A CA 1
ATOM 1403 C C . ASP A 1 180 ? -2.238 -13.060 -14.558 1.00 94.19 180 ASP A C 1
ATOM 1405 O O . ASP A 1 180 ? -2.932 -13.069 -13.544 1.00 94.19 180 ASP A O 1
ATOM 1409 N N . ALA A 1 181 ? -1.808 -11.926 -15.121 1.00 92.62 181 ALA A N 1
ATOM 1410 C CA . ALA A 1 181 ? -2.181 -10.605 -14.622 1.00 92.62 181 ALA A CA 1
ATOM 1411 C C . ALA A 1 181 ? -3.703 -10.386 -14.682 1.00 92.62 181 ALA A C 1
ATOM 1413 O O . ALA A 1 181 ? -4.299 -9.965 -13.694 1.00 92.62 181 ALA A O 1
ATOM 1414 N N . GLY A 1 182 ? -4.351 -10.737 -15.799 1.00 96.56 182 GLY A N 1
ATOM 1415 C CA . GLY A 1 182 ? -5.808 -10.661 -15.936 1.00 96.56 182 GLY A CA 1
ATOM 1416 C C . GLY A 1 182 ? -6.553 -11.522 -14.911 1.00 96.56 182 GLY A C 1
ATOM 1417 O O . GLY A 1 182 ? -7.525 -11.062 -14.312 1.00 96.56 182 GLY A O 1
ATOM 1418 N N . VAL A 1 183 ? -6.074 -12.743 -14.651 1.00 96.25 183 VAL A N 1
ATOM 1419 C CA . VAL A 1 183 ? -6.657 -13.630 -13.631 1.00 96.25 183 VAL A CA 1
ATOM 1420 C C . VAL A 1 183 ? -6.479 -13.060 -12.221 1.00 96.25 183 VAL A C 1
ATOM 1422 O O . VAL A 1 183 ? -7.440 -13.040 -11.455 1.00 96.25 183 VAL A O 1
ATOM 1425 N N . LEU A 1 184 ? -5.293 -12.551 -11.876 1.00 94.25 184 LEU A N 1
ATOM 1426 C CA . LEU A 1 184 ? -5.037 -11.925 -10.572 1.00 94.25 184 LEU A CA 1
ATOM 1427 C C . LEU A 1 184 ? -5.908 -10.682 -10.348 1.00 94.25 184 LEU A C 1
ATOM 1429 O O . LEU A 1 184 ? -6.490 -10.528 -9.274 1.00 94.25 184 LEU A O 1
ATOM 1433 N N . VAL A 1 185 ? -6.059 -9.835 -11.370 1.00 93.75 185 VAL A N 1
ATOM 1434 C CA . VAL A 1 185 ? -6.967 -8.679 -11.329 1.00 93.75 185 VAL A CA 1
ATOM 1435 C C . VAL A 1 185 ? -8.408 -9.138 -11.118 1.00 93.75 185 VAL A C 1
ATOM 1437 O O . VAL A 1 185 ? -9.108 -8.566 -10.289 1.00 93.75 185 VAL A O 1
ATOM 1440 N N . LEU A 1 186 ? -8.853 -10.195 -11.803 1.00 95.75 186 LEU A N 1
ATOM 1441 C CA . LEU A 1 186 ? -10.202 -10.733 -11.625 1.00 95.75 186 LEU A CA 1
ATOM 1442 C C . LEU A 1 186 ? -10.429 -11.268 -10.205 1.00 95.75 186 LEU A C 1
ATOM 1444 O O . LEU A 1 186 ? -11.483 -11.009 -9.626 1.00 95.75 186 LEU A O 1
ATOM 1448 N N . ILE A 1 187 ? -9.448 -11.971 -9.629 1.00 94.25 187 ILE A N 1
ATOM 1449 C CA . ILE A 1 187 ? -9.495 -12.435 -8.233 1.00 94.25 187 ILE A CA 1
ATOM 1450 C C . ILE A 1 187 ? -9.630 -11.237 -7.284 1.00 94.25 187 ILE A C 1
ATOM 1452 O O . ILE A 1 187 ? -10.475 -11.259 -6.390 1.00 94.25 187 ILE A O 1
ATOM 1456 N N . TYR A 1 188 ? -8.851 -10.175 -7.501 1.00 89.62 188 TYR A N 1
ATOM 1457 C CA . TYR A 1 188 ? -8.914 -8.967 -6.679 1.00 89.62 188 TYR A CA 1
ATOM 1458 C C . TYR A 1 188 ? -10.250 -8.221 -6.824 1.00 89.62 188 TYR A C 1
ATOM 1460 O O . TYR A 1 188 ? -10.857 -7.837 -5.829 1.00 89.62 188 TYR A O 1
ATOM 1468 N N . VAL A 1 189 ? -10.775 -8.079 -8.044 1.00 91.06 189 VAL A N 1
ATOM 1469 C CA . VAL A 1 189 ? -12.100 -7.480 -8.281 1.00 91.06 189 VAL A CA 1
ATOM 1470 C C . VAL A 1 189 ? -13.203 -8.314 -7.629 1.00 91.06 189 VAL A C 1
ATOM 1472 O O . VAL A 1 189 ? -14.091 -7.758 -6.984 1.00 91.06 189 VAL A O 1
ATOM 1475 N N . ALA A 1 190 ? -13.146 -9.644 -7.736 1.00 91.38 190 ALA A N 1
ATOM 1476 C CA . ALA A 1 190 ? -14.087 -10.531 -7.057 1.00 91.38 190 ALA A CA 1
ATOM 1477 C C . ALA A 1 190 ? -14.022 -10.359 -5.530 1.00 91.38 190 ALA A C 1
ATOM 1479 O O . ALA A 1 190 ? -15.066 -10.295 -4.879 1.00 91.38 190 ALA A O 1
ATOM 1480 N N . TYR A 1 191 ? -12.818 -10.213 -4.971 1.00 86.62 191 TYR A N 1
ATOM 1481 C CA . TYR A 1 191 ? -12.614 -9.898 -3.558 1.00 86.62 191 TYR A CA 1
ATOM 1482 C C . TYR A 1 191 ? -13.263 -8.561 -3.165 1.00 86.62 191 TYR A C 1
ATOM 1484 O O . TYR A 1 191 ? -14.023 -8.523 -2.197 1.00 86.62 191 TYR A O 1
ATOM 1492 N N . LEU A 1 192 ? -13.073 -7.493 -3.950 1.00 84.38 192 LEU A N 1
ATOM 1493 C CA . LEU A 1 192 ? -13.721 -6.197 -3.701 1.00 84.38 192 LEU A CA 1
ATOM 1494 C C . LEU A 1 192 ? -15.253 -6.286 -3.753 1.00 84.38 192 LEU A C 1
ATOM 1496 O O . LEU A 1 192 ? -15.938 -5.681 -2.928 1.00 84.38 192 LEU A O 1
ATOM 1500 N N . ILE A 1 193 ? -15.808 -7.069 -4.684 1.00 86.12 193 ILE A N 1
ATOM 1501 C CA . ILE A 1 193 ? -17.257 -7.304 -4.768 1.00 86.12 193 ILE A CA 1
ATOM 1502 C C . ILE A 1 193 ? -17.765 -8.009 -3.506 1.00 86.12 193 ILE A C 1
ATOM 1504 O O . ILE A 1 193 ? -18.812 -7.631 -2.982 1.00 86.12 193 ILE A O 1
ATOM 1508 N N . VAL A 1 194 ? -17.048 -9.013 -2.996 1.00 84.50 194 VAL A N 1
ATOM 1509 C CA . VAL A 1 194 ? -17.409 -9.680 -1.735 1.00 84.50 194 VAL A CA 1
ATOM 1510 C C . VAL A 1 194 ? -17.338 -8.697 -0.562 1.00 84.50 194 VAL A C 1
ATOM 1512 O O . VAL A 1 194 ? -18.267 -8.649 0.242 1.00 84.50 194 VAL A O 1
ATOM 1515 N N . LEU A 1 195 ? -16.294 -7.868 -0.507 1.00 78.31 195 LEU A N 1
ATOM 1516 C CA . LEU A 1 195 ? -16.077 -6.884 0.555 1.00 78.31 195 LEU A CA 1
ATOM 1517 C C . LEU A 1 195 ? -17.153 -5.789 0.585 1.00 78.31 195 LEU A C 1
ATOM 1519 O O . LEU A 1 195 ? -17.690 -5.476 1.642 1.00 78.31 195 LEU A O 1
ATOM 1523 N N . SER A 1 196 ? -17.572 -5.291 -0.582 1.00 76.44 196 SER A N 1
ATOM 1524 C CA . SER A 1 196 ? -18.664 -4.310 -0.700 1.00 76.44 196 SER A CA 1
ATOM 1525 C C . SER A 1 196 ? -20.035 -4.799 -0.207 1.00 76.44 196 SER A C 1
ATOM 1527 O O . SER A 1 196 ? -20.928 -3.982 0.005 1.00 76.44 196 SER A O 1
ATOM 1529 N N . LYS A 1 197 ? -20.224 -6.114 -0.031 1.00 78.56 197 LYS A N 1
ATOM 1530 C CA . LYS A 1 197 ? -21.482 -6.706 0.455 1.00 78.56 197 LYS A CA 1
ATOM 1531 C C . LYS A 1 197 ? -21.525 -6.874 1.973 1.00 78.56 197 LYS A C 1
ATOM 1533 O O . LYS A 1 197 ? -22.553 -7.307 2.495 1.00 78.56 197 LYS A O 1
ATOM 1538 N N . MET A 1 198 ? -20.430 -6.591 2.674 1.00 69.44 198 MET A N 1
ATOM 1539 C CA . MET A 1 198 ? -20.376 -6.728 4.126 1.00 69.44 198 MET A CA 1
ATOM 1540 C C . MET A 1 198 ? -21.098 -5.567 4.813 1.00 69.44 198 MET A C 1
ATOM 1542 O O . MET A 1 198 ? -21.065 -4.442 4.305 1.00 69.44 198 MET A O 1
ATOM 1546 N N . PRO A 1 199 ? -21.780 -5.829 5.944 1.00 64.31 199 PRO A N 1
ATOM 1547 C CA . PRO A 1 199 ? -22.484 -4.791 6.674 1.00 64.31 199 PRO A CA 1
ATOM 1548 C C . PRO A 1 199 ? -21.512 -3.688 7.132 1.00 64.31 199 PRO A C 1
ATOM 1550 O 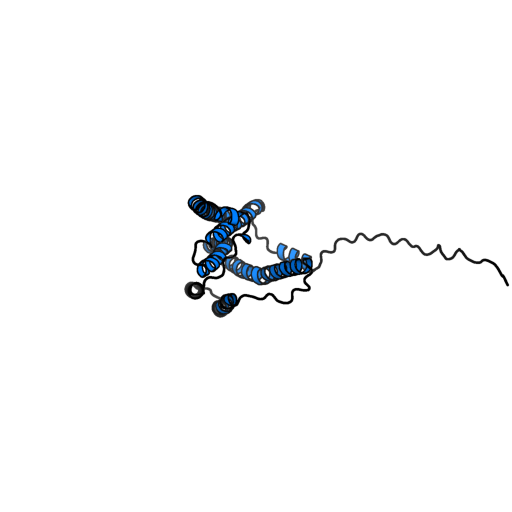O . PRO A 1 199 ? -20.379 -3.994 7.508 1.00 64.31 199 PRO A O 1
ATOM 1553 N N . PRO A 1 200 ? -21.943 -2.414 7.093 1.00 59.34 200 PRO A N 1
ATOM 1554 C CA . PRO A 1 200 ? -21.146 -1.289 7.568 1.00 59.34 200 PRO A CA 1
ATOM 1555 C C . PRO A 1 200 ? -20.751 -1.483 9.043 1.00 59.34 200 PRO A C 1
ATOM 1557 O O . PRO A 1 200 ? -21.589 -1.829 9.878 1.00 59.34 200 PRO A O 1
ATOM 1560 N N . GLN A 1 201 ? -19.460 -1.315 9.339 1.00 61.19 201 GLN A N 1
ATOM 1561 C CA . GLN A 1 201 ? -18.880 -1.382 10.683 1.00 61.19 201 GLN A CA 1
ATOM 1562 C C . GLN A 1 201 ? -19.374 -0.224 11.579 1.00 61.19 201 GLN A C 1
ATOM 1564 O O . GLN A 1 201 ? -20.033 0.718 11.143 1.00 61.19 201 GLN A O 1
ATOM 1569 N N . HIS A 1 202 ? -19.052 -0.260 12.868 1.00 52.28 202 HIS A N 1
ATOM 1570 C CA . HIS A 1 202 ? -19.160 0.945 13.694 1.00 52.28 202 HIS A CA 1
ATOM 1571 C C . HIS A 1 202 ? -18.027 1.899 13.297 1.00 52.28 202 HIS A C 1
ATOM 1573 O O . HIS A 1 202 ? -16.900 1.450 13.116 1.00 52.28 202 HIS A O 1
ATOM 1579 N N . GLU A 1 203 ? -18.337 3.178 13.071 1.00 55.16 203 GLU A N 1
ATOM 1580 C CA . GLU A 1 203 ? -17.334 4.215 12.797 1.00 55.16 203 GLU A CA 1
ATOM 1581 C C . GLU A 1 203 ? -16.205 4.117 13.838 1.00 55.16 203 GLU A C 1
ATOM 1583 O O . GLU A 1 203 ? -16.492 4.121 15.038 1.00 55.16 203 GLU A O 1
ATOM 1588 N N . GLU A 1 204 ? -14.938 4.050 13.402 1.00 58.50 204 GLU A N 1
ATOM 1589 C CA . GLU A 1 204 ? -13.846 4.518 14.261 1.00 58.50 204 GLU A CA 1
ATOM 1590 C C . GLU A 1 204 ? -14.250 5.929 14.676 1.00 58.50 204 GLU A C 1
ATOM 1592 O O . GLU A 1 204 ? -14.474 6.791 13.820 1.00 58.50 204 GLU A O 1
ATOM 1597 N N . GLY A 1 205 ? -14.480 6.147 15.969 1.00 61.25 205 GLY A N 1
ATOM 1598 C CA . GLY A 1 205 ? -14.984 7.431 16.418 1.00 61.25 205 GLY A CA 1
ATOM 1599 C C . GLY A 1 205 ? -14.025 8.522 15.951 1.00 61.25 205 GLY A C 1
ATOM 1600 O O . GLY A 1 205 ? -12.811 8.336 15.954 1.00 61.25 205 GLY A O 1
ATOM 1601 N N . ILE A 1 206 ? -14.537 9.709 15.620 1.00 64.88 206 ILE A N 1
ATOM 1602 C CA . ILE A 1 206 ? -13.698 10.892 15.323 1.00 64.88 206 ILE A CA 1
ATOM 1603 C C . ILE A 1 206 ? -12.663 11.146 16.451 1.00 64.88 206 ILE A C 1
ATOM 1605 O O . ILE A 1 206 ? -11.667 11.852 16.282 1.00 64.88 206 ILE A O 1
ATOM 1609 N N . GLU A 1 207 ? -12.908 10.587 17.637 1.00 64.50 207 GLU A N 1
ATOM 1610 C CA . GLU A 1 207 ? -12.026 10.610 18.795 1.00 64.50 207 GLU A CA 1
ATOM 1611 C C . GLU A 1 207 ? -10.722 9.822 18.622 1.00 64.50 207 GLU A C 1
ATOM 1613 O O . GLU A 1 207 ? -9.709 10.303 19.135 1.00 64.50 207 GLU A O 1
ATOM 1618 N N . ASP A 1 208 ? -10.734 8.722 17.865 1.00 74.94 208 ASP A N 1
ATOM 1619 C CA . ASP A 1 208 ? -9.595 7.815 17.658 1.00 74.94 208 ASP A CA 1
ATOM 1620 C C . ASP A 1 208 ? -8.658 8.266 16.523 1.00 74.94 208 ASP A C 1
ATOM 1622 O O . ASP A 1 208 ? -7.540 7.768 16.402 1.00 74.94 208 ASP A O 1
ATOM 1626 N N . LEU A 1 209 ? -9.084 9.258 15.733 1.00 80.25 209 LEU A N 1
ATOM 1627 C CA . LEU A 1 209 ? -8.308 9.820 14.629 1.00 80.25 209 LEU A CA 1
ATOM 1628 C C . LEU A 1 209 ? -7.033 10.525 15.089 1.00 80.25 209 LEU A C 1
ATOM 1630 O O . LEU A 1 209 ? -7.002 11.246 16.098 1.00 80.25 209 LEU A O 1
ATOM 1634 N N . GLU A 1 210 ? -6.011 10.459 14.237 1.00 84.31 210 GLU A N 1
ATOM 1635 C CA . GLU A 1 210 ? -4.857 11.336 14.365 1.00 84.31 210 GLU A CA 1
ATOM 1636 C C . GLU A 1 210 ? -5.253 12.824 14.291 1.00 84.31 210 GLU A C 1
ATOM 1638 O O . GLU A 1 210 ? -6.280 13.235 13.740 1.00 84.31 210 GLU A O 1
ATOM 1643 N N . ARG A 1 211 ? -4.384 13.687 14.829 1.00 88.81 211 ARG A N 1
ATOM 1644 C CA . ARG A 1 211 ? -4.643 15.130 14.962 1.00 88.81 211 ARG A CA 1
ATOM 1645 C C . ARG A 1 211 ? -5.006 15.815 13.639 1.00 88.81 211 ARG A C 1
ATOM 1647 O O . ARG A 1 211 ? -5.826 16.733 13.648 1.00 88.81 211 ARG A O 1
ATOM 1654 N N . ILE A 1 212 ? -4.375 15.416 12.534 1.00 91.06 212 ILE A N 1
ATOM 1655 C CA . ILE A 1 212 ? -4.574 16.036 11.216 1.00 91.06 212 ILE A CA 1
ATOM 1656 C C . ILE A 1 212 ? -5.906 15.587 10.592 1.00 91.06 212 ILE A C 1
ATOM 1658 O O . ILE A 1 212 ? -6.730 16.468 10.329 1.00 91.06 212 ILE A O 1
ATOM 1662 N N . PRO A 1 213 ? -6.191 14.279 10.439 1.00 89.00 213 PRO A N 1
ATOM 1663 C CA . PRO A 1 213 ? -7.503 13.802 9.998 1.00 89.00 213 PRO A CA 1
ATOM 1664 C C . PRO A 1 213 ? -8.659 14.356 10.833 1.00 89.00 213 PRO A C 1
ATOM 1666 O O . PRO A 1 213 ? -9.642 14.859 10.288 1.00 89.00 213 PRO A O 1
ATOM 1669 N N . LYS A 1 214 ? -8.506 14.394 12.162 1.00 90.00 214 LYS A N 1
ATOM 1670 C CA . LYS A 1 214 ? -9.511 14.962 13.068 1.00 90.00 214 LYS A CA 1
ATOM 1671 C C . LYS A 1 214 ? -9.811 16.433 12.774 1.00 90.00 214 LYS A C 1
ATOM 1673 O O . LYS A 1 214 ? -10.973 16.845 12.771 1.00 90.00 214 LYS A O 1
ATOM 1678 N N . ALA A 1 215 ? -8.783 17.237 12.500 1.00 90.25 215 ALA A N 1
ATOM 1679 C CA . ALA A 1 215 ? -8.950 18.640 12.118 1.00 90.25 215 ALA A CA 1
ATOM 1680 C C . ALA A 1 215 ? -9.641 18.799 10.748 1.00 90.25 215 ALA A C 1
ATOM 1682 O O . ALA A 1 215 ? -10.447 19.711 10.560 1.00 90.25 215 ALA A O 1
ATOM 1683 N N . ILE A 1 216 ? -9.366 17.900 9.799 1.00 90.38 216 ILE A N 1
ATOM 1684 C CA . ILE A 1 216 ? -9.974 17.915 8.461 1.00 90.38 216 ILE A CA 1
ATOM 1685 C C . ILE A 1 216 ? -11.459 17.550 8.543 1.00 90.38 216 ILE A C 1
ATOM 1687 O O . ILE A 1 216 ? -12.301 18.279 8.020 1.00 90.38 216 ILE A O 1
ATOM 1691 N N . VAL A 1 217 ? -11.796 16.459 9.235 1.00 89.25 217 VAL A N 1
ATOM 1692 C CA . VAL A 1 217 ? -13.176 15.965 9.367 1.00 89.25 217 VAL A CA 1
ATOM 1693 C C . VAL A 1 217 ? -14.063 16.955 10.133 1.00 89.25 217 VAL A C 1
ATOM 1695 O O . VAL A 1 217 ? -15.215 17.156 9.750 1.00 89.25 217 VAL A O 1
ATOM 1698 N N . SER A 1 218 ? -13.522 17.627 11.156 1.00 88.56 218 SER A N 1
ATOM 1699 C CA . SER A 1 218 ? -14.237 18.656 11.936 1.00 88.56 218 SER A CA 1
ATOM 1700 C C . SER A 1 218 ? -14.388 20.010 11.228 1.00 88.56 218 SER A C 1
ATOM 1702 O O . SER A 1 218 ? -15.113 20.882 11.711 1.00 88.56 218 SER A O 1
ATOM 1704 N N . SER A 1 219 ? -13.739 20.202 10.077 1.00 91.19 219 SER A N 1
ATOM 1705 C CA . SER A 1 219 ? -13.865 21.422 9.277 1.00 91.19 219 SER A CA 1
ATOM 1706 C C . SER A 1 219 ? -15.172 21.461 8.474 1.00 91.19 219 SER A C 1
ATOM 1708 O O . SER A 1 219 ? -15.805 20.441 8.197 1.00 91.19 219 SER A O 1
ATOM 1710 N N . GLY A 1 220 ? -15.575 22.661 8.037 1.00 92.25 220 GLY A N 1
ATOM 1711 C CA . GLY A 1 220 ? -16.762 22.834 7.192 1.00 92.25 220 GLY A CA 1
ATOM 1712 C C . GLY A 1 220 ? -16.668 22.050 5.865 1.00 92.25 220 GLY A C 1
ATOM 1713 O O . GLY A 1 220 ? -15.562 21.881 5.344 1.00 92.25 220 GLY A O 1
ATOM 1714 N N . PRO A 1 221 ? -17.796 21.613 5.261 1.00 90.00 221 PRO A N 1
ATOM 1715 C CA . PRO A 1 221 ? -17.798 20.670 4.132 1.00 90.00 221 PRO A CA 1
ATOM 1716 C C . PRO A 1 221 ? -16.940 21.085 2.929 1.00 90.00 221 PRO A C 1
ATOM 1718 O O . PRO A 1 221 ? -16.252 20.251 2.345 1.00 90.00 221 PRO A O 1
ATOM 1721 N N . ALA A 1 222 ? -16.944 22.373 2.572 1.00 93.00 222 ALA A N 1
ATOM 1722 C CA . ALA A 1 222 ? -16.154 22.890 1.454 1.00 93.00 222 ALA A CA 1
ATOM 1723 C C . ALA A 1 222 ? -14.643 22.839 1.734 1.00 93.00 222 ALA A C 1
ATOM 1725 O O . ALA A 1 222 ? -13.870 22.396 0.887 1.00 93.00 222 ALA A O 1
ATOM 1726 N N . VAL A 1 223 ? -14.231 23.247 2.940 1.00 94.12 223 VAL A N 1
ATOM 1727 C CA . VAL A 1 223 ? -12.823 23.239 3.367 1.00 94.12 223 VAL A CA 1
ATOM 1728 C C . VAL A 1 223 ? -12.320 21.808 3.482 1.00 94.12 223 VAL A C 1
ATOM 1730 O O . VAL A 1 223 ? -11.253 21.493 2.970 1.00 94.12 223 VAL A O 1
ATOM 1733 N N . ARG A 1 224 ? -13.113 20.922 4.085 1.00 93.50 224 ARG A N 1
ATOM 1734 C CA . ARG A 1 224 ? -12.792 19.503 4.210 1.00 93.50 224 ARG A CA 1
ATOM 1735 C C . ARG A 1 224 ? -12.541 18.850 2.853 1.00 93.50 224 ARG A C 1
ATOM 1737 O O . ARG A 1 224 ? -11.489 18.252 2.656 1.00 93.50 224 ARG A O 1
ATOM 1744 N N . ASN A 1 225 ? -13.478 18.988 1.914 1.00 92.50 225 ASN A N 1
ATOM 1745 C CA . ASN A 1 225 ? -13.341 18.388 0.587 1.00 92.50 225 ASN A CA 1
ATOM 1746 C C . ASN A 1 225 ? -12.124 18.959 -0.155 1.00 92.50 225 ASN A C 1
ATOM 1748 O O . ASN A 1 225 ? -11.384 18.208 -0.783 1.00 92.50 225 ASN A O 1
ATOM 1752 N N . PHE A 1 226 ? -11.884 20.268 -0.035 1.00 95.56 226 PHE A N 1
ATOM 1753 C CA . PHE A 1 226 ? -10.691 20.898 -0.590 1.00 95.56 226 PHE A CA 1
ATOM 1754 C C . PHE A 1 226 ? -9.402 20.323 0.011 1.00 95.56 226 PHE A C 1
ATOM 1756 O O . PHE A 1 226 ? -8.505 19.964 -0.743 1.00 95.56 226 PHE A O 1
ATOM 1763 N N . LEU A 1 227 ? -9.311 20.192 1.339 1.00 95.19 227 LEU A N 1
ATOM 1764 C CA . LEU A 1 227 ? -8.129 19.653 2.019 1.00 95.19 227 LEU A CA 1
ATOM 1765 C C . LEU A 1 227 ? -7.863 18.196 1.634 1.00 95.19 227 LEU A C 1
ATOM 1767 O O . LEU A 1 227 ? -6.726 17.862 1.322 1.00 95.19 227 LEU A O 1
ATOM 1771 N N . ILE A 1 228 ? -8.895 17.349 1.594 1.00 93.44 228 ILE A N 1
ATOM 1772 C CA . ILE A 1 228 ? -8.766 15.946 1.168 1.00 93.44 228 ILE A CA 1
ATOM 1773 C C . ILE A 1 228 ? -8.218 15.874 -0.262 1.00 93.44 228 ILE A C 1
ATOM 1775 O O . ILE A 1 228 ? -7.240 15.174 -0.518 1.00 93.44 228 ILE A O 1
ATOM 1779 N N . VAL A 1 229 ? -8.807 16.633 -1.192 1.00 94.19 229 VAL A N 1
ATOM 1780 C CA . VAL A 1 229 ? -8.356 16.666 -2.592 1.00 94.19 229 VAL A CA 1
ATOM 1781 C C . VAL A 1 229 ? -6.938 17.229 -2.701 1.00 94.19 229 VAL A C 1
ATOM 1783 O O . VAL A 1 229 ? -6.115 16.667 -3.417 1.00 94.19 229 VAL A O 1
ATOM 1786 N N . ALA A 1 230 ? -6.621 18.301 -1.976 1.00 95.81 230 ALA A N 1
ATOM 1787 C CA . ALA A 1 230 ? -5.295 18.909 -1.979 1.00 95.81 230 ALA A CA 1
ATOM 1788 C C . ALA A 1 230 ? -4.221 17.958 -1.433 1.00 95.81 230 ALA A C 1
ATOM 1790 O O . ALA A 1 230 ? -3.130 17.901 -1.994 1.00 95.81 230 ALA A O 1
ATOM 1791 N N . LEU A 1 231 ? -4.524 17.185 -0.386 1.00 94.94 231 LEU A N 1
ATOM 1792 C CA . LEU A 1 231 ? -3.615 16.177 0.160 1.00 94.94 231 LEU A CA 1
ATOM 1793 C C . LEU A 1 231 ? -3.410 15.011 -0.811 1.00 94.94 231 LEU A C 1
ATOM 1795 O O . LEU A 1 231 ? -2.267 14.619 -1.035 1.00 94.94 231 LEU A O 1
ATOM 1799 N N . PHE A 1 232 ? -4.476 14.506 -1.444 1.00 94.06 232 PHE A N 1
ATOM 1800 C CA . PHE A 1 232 ? -4.350 13.463 -2.466 1.00 94.06 232 PHE A CA 1
ATOM 1801 C C . PHE A 1 232 ? -3.542 13.927 -3.676 1.00 94.06 232 PHE A C 1
ATOM 1803 O O . PHE A 1 232 ? -2.640 13.219 -4.117 1.00 94.06 232 PHE A O 1
ATOM 1810 N N . LEU A 1 233 ? -3.831 15.118 -4.204 1.00 95.06 233 LEU A N 1
ATOM 1811 C CA . LEU A 1 233 ? -3.104 15.674 -5.345 1.00 95.06 233 LEU A CA 1
ATOM 1812 C C . LEU A 1 233 ? -1.662 16.023 -4.977 1.00 95.06 233 LEU A C 1
ATOM 1814 O O . LEU A 1 233 ? -0.755 15.738 -5.750 1.00 95.06 233 LEU A O 1
ATOM 1818 N N . GLY A 1 234 ? -1.439 16.609 -3.800 1.00 95.50 234 GLY A N 1
ATOM 1819 C CA . GLY A 1 234 ? -0.112 16.966 -3.305 1.00 95.50 234 GLY A CA 1
ATOM 1820 C C . GLY A 1 234 ? 0.759 15.737 -3.059 1.00 95.50 234 GLY A C 1
ATOM 1821 O O . GLY A 1 234 ? 1.886 15.683 -3.545 1.00 95.50 234 GLY A O 1
ATOM 1822 N N . GLY A 1 235 ? 0.223 14.724 -2.373 1.00 94.19 235 GLY A N 1
ATOM 1823 C CA . GLY A 1 235 ? 0.888 13.437 -2.187 1.00 94.19 235 GLY A CA 1
ATOM 1824 C C . GLY A 1 235 ? 1.142 12.738 -3.524 1.00 94.19 235 GLY A C 1
ATOM 1825 O O . GLY A 1 235 ? 2.287 12.430 -3.857 1.00 94.19 235 GLY A O 1
ATOM 1826 N N . GLY A 1 236 ? 0.109 12.575 -4.352 1.00 93.12 236 GLY A N 1
ATOM 1827 C CA . GLY A 1 236 ? 0.230 11.944 -5.668 1.00 93.12 236 GLY A CA 1
ATOM 1828 C C . GLY A 1 236 ? 1.264 12.624 -6.571 1.00 93.12 236 GLY A C 1
ATOM 1829 O O . GLY A 1 236 ? 2.105 11.945 -7.157 1.00 93.12 236 GLY A O 1
ATOM 1830 N N . ALA A 1 237 ? 1.273 13.959 -6.627 1.00 94.06 237 ALA A N 1
ATOM 1831 C CA . ALA A 1 237 ? 2.282 14.718 -7.362 1.00 94.06 237 ALA A CA 1
ATOM 1832 C C . ALA A 1 237 ? 3.687 14.504 -6.784 1.00 94.06 237 ALA A C 1
ATOM 1834 O O . ALA A 1 237 ? 4.633 14.289 -7.539 1.00 94.06 237 ALA A O 1
ATOM 1835 N N . LEU A 1 238 ? 3.832 14.518 -5.455 1.00 93.94 238 LEU A N 1
ATOM 1836 C CA . LEU A 1 238 ? 5.121 14.295 -4.810 1.00 93.94 238 LEU A CA 1
ATOM 1837 C C . LEU A 1 238 ? 5.669 12.895 -5.120 1.00 93.94 238 LEU A C 1
ATOM 1839 O O . LEU A 1 238 ? 6.841 12.789 -5.466 1.00 93.94 238 LEU A O 1
ATOM 1843 N N . ILE A 1 239 ? 4.837 11.846 -5.092 1.00 92.12 239 ILE A N 1
ATOM 1844 C CA . ILE A 1 239 ? 5.226 10.493 -5.537 1.00 92.12 239 ILE A CA 1
ATOM 1845 C C . ILE A 1 239 ? 5.628 10.510 -7.006 1.00 92.12 239 ILE A C 1
ATOM 1847 O O . ILE A 1 239 ? 6.701 10.024 -7.343 1.00 92.12 239 ILE A O 1
ATOM 1851 N N . TYR A 1 240 ? 4.811 11.104 -7.876 1.00 91.19 240 TYR A N 1
ATOM 1852 C CA . TYR A 1 240 ? 5.083 11.137 -9.312 1.00 91.19 240 TYR A CA 1
ATOM 1853 C C . TYR A 1 240 ? 6.458 11.745 -9.631 1.00 91.19 240 TYR A C 1
ATOM 1855 O O . TYR A 1 240 ? 7.214 11.183 -10.419 1.00 91.19 240 TYR A O 1
ATOM 1863 N N . PHE A 1 241 ? 6.819 12.854 -8.979 1.00 90.44 241 PHE A N 1
ATOM 1864 C CA . PHE A 1 241 ? 8.113 13.509 -9.192 1.00 90.44 241 PHE A CA 1
ATOM 1865 C C . PHE A 1 241 ? 9.288 12.838 -8.471 1.00 90.44 241 PHE A C 1
ATOM 1867 O O . PHE A 1 241 ? 10.432 13.074 -8.850 1.00 90.44 241 PHE A O 1
ATOM 1874 N N . THR A 1 242 ? 9.042 12.030 -7.438 1.00 90.56 242 THR A N 1
ATOM 1875 C CA . THR A 1 242 ? 10.106 11.399 -6.632 1.00 90.56 242 THR A CA 1
ATOM 1876 C C . THR A 1 242 ? 10.367 9.942 -6.999 1.00 90.56 242 THR A C 1
ATOM 1878 O O . THR A 1 242 ? 11.482 9.477 -6.777 1.00 90.56 242 THR A O 1
ATOM 1881 N N . ALA A 1 243 ? 9.402 9.238 -7.597 1.00 87.19 243 ALA A N 1
ATOM 1882 C CA . ALA A 1 243 ? 9.501 7.809 -7.892 1.00 87.19 243 ALA A CA 1
ATOM 1883 C C . ALA A 1 243 ? 10.634 7.471 -8.875 1.00 87.19 243 ALA A C 1
ATOM 1885 O O . ALA A 1 243 ? 11.380 6.522 -8.645 1.00 87.19 243 ALA A O 1
ATOM 1886 N N . ASP A 1 244 ? 10.798 8.248 -9.951 1.00 84.38 244 ASP A N 1
ATOM 1887 C CA . ASP A 1 244 ? 11.874 8.008 -10.920 1.00 84.38 244 ASP A CA 1
ATOM 1888 C C . ASP A 1 244 ? 13.268 8.365 -10.361 1.00 84.38 244 ASP A C 1
ATOM 1890 O O . ASP A 1 244 ? 14.157 7.509 -10.418 1.00 84.38 244 ASP A O 1
ATOM 1894 N N . PRO A 1 245 ? 13.463 9.538 -9.716 1.00 85.25 245 PRO A N 1
ATOM 1895 C CA . PRO A 1 245 ? 14.715 9.852 -9.030 1.00 85.25 245 PRO A CA 1
ATOM 1896 C C . PRO A 1 245 ? 15.073 8.873 -7.911 1.00 85.25 245 PRO A C 1
ATOM 1898 O O . PRO A 1 245 ? 16.246 8.630 -7.674 1.00 85.25 245 PRO A O 1
ATOM 1901 N N . PHE A 1 246 ? 14.100 8.289 -7.210 1.00 83.19 246 PHE A N 1
ATOM 1902 C CA . PHE A 1 246 ? 14.379 7.337 -6.131 1.00 83.19 246 PHE A CA 1
ATOM 1903 C C . PHE A 1 246 ? 15.156 6.097 -6.603 1.00 83.19 246 PHE A C 1
ATOM 1905 O O . PHE A 1 246 ? 15.914 5.514 -5.832 1.00 83.19 246 PHE A O 1
ATOM 1912 N N . LEU A 1 247 ? 15.000 5.727 -7.875 1.00 78.19 247 LEU A N 1
ATOM 1913 C CA . LEU A 1 247 ? 15.640 4.568 -8.495 1.00 78.19 247 LEU A CA 1
ATOM 1914 C C . LEU A 1 247 ? 16.893 4.925 -9.321 1.00 78.19 247 LEU A C 1
ATOM 1916 O O . LEU A 1 247 ? 17.406 4.051 -10.022 1.00 78.19 247 LEU A O 1
ATOM 1920 N N . GLY A 1 248 ? 17.335 6.191 -9.312 1.00 65.31 248 GLY A N 1
ATOM 1921 C CA . GLY A 1 248 ? 18.366 6.740 -10.207 1.00 65.31 248 GLY A CA 1
ATOM 1922 C C . GLY A 1 248 ? 19.553 7.408 -9.520 1.00 65.31 248 GLY A C 1
ATOM 1923 O O . GLY A 1 248 ? 19.429 7.907 -8.378 1.00 65.31 248 GLY A O 1
#

Secondary structure (DSSP, 8-state):
-------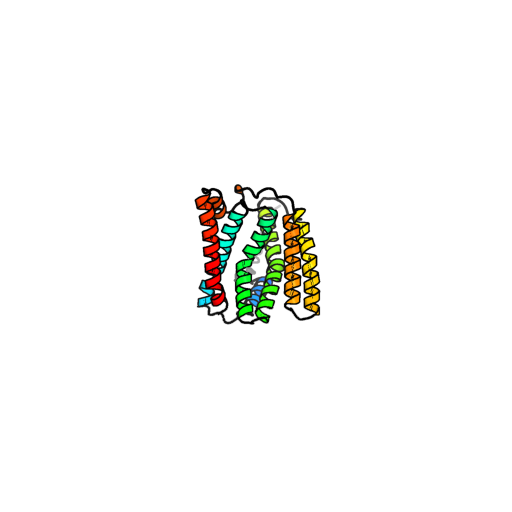-TTSSSS---------------HHHHHHHHHHTTT--S--HHHHHHHHHHHHHHHHHHHHHHHHHGGGS-HHHHHHHHHHHHTHHHHHHHHHHHHTT-HHHHHHHHHHHHHHIIIIIHHHHHHHHHHHHHHTT----------STHHHHHHHHHHHHHHHHHHHHHT---HHHHHHHHHHHHHHHHHHTTSPPPPP--TTTS-HHHHHHHTS-HHHHHHHHHHHHHHHHHHHHHHHHHHT-